Protein AF-A0A7C6E077-F1 (afdb_monomer)

Solvent-accessible surface area (backbone atoms only — not comparable to full-atom values): 15858 Å² total; per-residue (Å²): 141,80,86,82,79,81,81,76,82,78,60,80,71,68,82,71,66,84,74,78,76,67,86,46,69,73,40,71,45,80,35,53,60,48,100,89,41,74,46,48,29,41,56,22,38,59,42,54,89,63,88,62,85,65,63,32,41,34,11,36,22,75,33,75,45,80,62,23,37,33,99,79,37,39,30,30,34,38,18,29,11,34,21,43,36,41,96,89,47,78,48,78,51,61,58,72,74,44,78,42,78,32,80,89,52,62,61,60,57,33,50,42,50,50,54,53,53,62,77,46,74,84,61,58,46,26,44,32,38,34,73,38,57,55,66,61,50,56,73,72,45,54,50,88,54,52,68,59,50,29,66,74,30,63,29,45,39,36,22,44,19,69,88,48,62,48,95,68,54,59,70,61,73,66,61,46,67,43,27,30,41,24,36,47,74,73,89,56,84,66,58,44,28,44,32,28,73,30,57,88,35,55,41,31,36,35,37,44,42,71,81,68,57,70,69,59,51,34,54,50,52,18,25,44,50,72,71,58,35,46,63,81,28,41,54,41,45,47,52,51,8,49,61,60,10,54,82,50,72,70,51,46,53,49,51,42,51,46,34,35,74,76,67,71,41,60,58,40,71,79,72,57,62,62,48,71,75,62,38,88,82,68,130

Sequence (283 aa):
MKKSQSTSLVQLTELRQNKGSPILDEREIRLKISRNNDLKLGRVLNIGCEEASLKSIIAIDVSTVKIGISRLGEVHAVRGSTVLKEHRSVKISRTRPMIVLGEISDSQLSFELEEQLKNIKSARNSMILLDGDLNEMMSVSRPLGLTGFLNSTGSVLISVSKSFVNPFIRLPDEVDASPFIGEILNGRSPREYLVRLRPGSPLLKVEAYPEVELDELSSMLASLILIDGVEYGYPETLRIAHIYSKILQVEVLTLRCILQRKFGIEVLREIDNRKMLLGGFWS

Structure (mmCIF, N/CA/C/O backbone):
data_AF-A0A7C6E077-F1
#
_entry.id   AF-A0A7C6E077-F1
#
loop_
_atom_site.group_PDB
_atom_site.id
_atom_site.type_symbol
_atom_site.label_atom_id
_atom_site.label_alt_id
_atom_site.label_comp_id
_atom_site.label_asym_id
_atom_site.label_entity_id
_atom_site.label_seq_id
_atom_site.pdbx_PDB_ins_code
_atom_site.Cartn_x
_atom_site.Cartn_y
_atom_site.Cartn_z
_atom_site.occupancy
_atom_site.B_iso_or_equiv
_atom_site.auth_seq_id
_atom_site.auth_comp_id
_atom_site.auth_asym_id
_atom_site.auth_atom_id
_atom_site.pdbx_PDB_model_num
ATOM 1 N N . MET A 1 1 ? -17.625 -58.298 24.246 1.00 38.81 1 MET A N 1
ATOM 2 C CA . MET A 1 1 ? -17.671 -56.894 24.716 1.00 38.81 1 MET A CA 1
ATOM 3 C C . MET A 1 1 ? -16.858 -56.010 23.776 1.00 38.81 1 MET A C 1
ATOM 5 O O . MET A 1 1 ? -15.639 -56.026 23.844 1.00 38.81 1 MET A O 1
ATOM 9 N N . LYS A 1 2 ? -17.517 -55.268 22.880 1.00 30.80 2 LYS A N 1
ATOM 10 C CA . LYS A 1 2 ? -16.943 -54.128 22.144 1.00 30.80 2 LYS A CA 1
ATOM 11 C C . LYS A 1 2 ? -18.023 -53.046 22.130 1.00 30.80 2 LYS A C 1
ATOM 13 O O . LYS A 1 2 ? -19.077 -53.253 21.541 1.00 30.80 2 LYS A O 1
ATOM 18 N N . LYS A 1 3 ? -17.808 -51.954 22.870 1.00 34.09 3 LYS A N 1
ATOM 19 C CA . LYS A 1 3 ? -18.709 -50.795 22.879 1.00 34.09 3 LYS A CA 1
ATOM 20 C C . LYS A 1 3 ? -18.488 -50.017 21.582 1.00 34.09 3 LYS A C 1
ATOM 22 O O . LYS A 1 3 ? -17.403 -49.498 21.354 1.00 34.09 3 LYS A O 1
ATOM 27 N N . SER A 1 4 ? -19.521 -49.976 20.749 1.00 31.31 4 SER A N 1
ATOM 28 C CA . SER A 1 4 ? -19.647 -49.072 19.607 1.00 31.31 4 SER A CA 1
ATOM 29 C C . SER A 1 4 ? -19.718 -47.632 20.126 1.00 31.31 4 SER A C 1
ATOM 31 O O . SER A 1 4 ? -20.722 -47.251 20.726 1.00 31.31 4 SER A O 1
ATOM 33 N N . GLN A 1 5 ? -18.658 -46.842 19.936 1.00 37.09 5 GLN A N 1
ATOM 34 C CA . GLN A 1 5 ? -18.724 -45.391 20.106 1.00 37.09 5 GLN A CA 1
ATOM 35 C C . GLN A 1 5 ? -19.350 -44.792 18.846 1.00 37.09 5 GLN A C 1
ATOM 37 O O . GLN A 1 5 ? -18.746 -44.779 17.779 1.00 37.09 5 GLN A O 1
ATOM 42 N N . SER A 1 6 ? -20.590 -44.332 18.988 1.00 32.94 6 SER A N 1
ATOM 43 C CA . SER A 1 6 ? -21.277 -43.491 18.012 1.00 32.94 6 SER A CA 1
ATOM 44 C C . SER A 1 6 ? -20.567 -42.135 17.962 1.00 32.94 6 SER A C 1
ATOM 46 O O . SER A 1 6 ? -20.728 -41.315 18.865 1.00 32.94 6 SER A O 1
ATOM 48 N N . THR A 1 7 ? -19.773 -41.898 16.922 1.00 36.88 7 THR A N 1
ATOM 49 C CA . THR A 1 7 ? -19.279 -40.570 16.551 1.00 36.88 7 THR A CA 1
ATOM 50 C C . THR A 1 7 ? -20.432 -39.766 15.955 1.00 36.88 7 THR A C 1
ATOM 52 O O . THR A 1 7 ? -20.683 -39.802 14.753 1.00 36.88 7 THR A O 1
ATOM 55 N N . SER A 1 8 ? -21.167 -39.045 16.803 1.00 37.06 8 SER A N 1
ATOM 56 C CA . SER A 1 8 ? -22.114 -38.035 16.336 1.00 37.06 8 SER A CA 1
ATOM 57 C C . SER A 1 8 ? -21.329 -36.879 15.715 1.00 37.06 8 SER A C 1
ATOM 59 O O . SER A 1 8 ? -20.571 -36.193 16.403 1.00 37.06 8 SER A O 1
ATOM 61 N N . LEU A 1 9 ? -21.492 -36.685 14.408 1.00 34.53 9 LEU A N 1
ATOM 62 C CA . LEU A 1 9 ? -21.014 -35.504 13.698 1.00 34.53 9 LEU A CA 1
ATOM 63 C C . LEU A 1 9 ? -21.756 -34.279 14.248 1.00 34.53 9 LEU A C 1
ATOM 65 O O . LEU A 1 9 ? -22.948 -34.114 13.998 1.00 34.53 9 LEU A O 1
ATOM 69 N N . VAL A 1 10 ? -21.050 -33.444 15.010 1.00 39.50 10 VAL A N 1
ATOM 70 C CA . VAL A 1 10 ? -21.547 -32.133 15.445 1.00 39.50 10 VAL A CA 1
ATOM 71 C C . VAL A 1 10 ? -21.697 -31.262 14.199 1.00 39.50 10 VAL A C 1
ATOM 73 O O . VAL A 1 10 ? -20.747 -31.105 13.427 1.00 39.50 10 VAL A O 1
ATOM 76 N N . GLN A 1 11 ? -22.895 -30.728 13.963 1.00 36.78 11 GLN A N 1
ATOM 77 C CA . GLN A 1 11 ? -23.130 -29.833 12.835 1.00 36.78 11 GLN A CA 1
ATOM 78 C C . GLN A 1 11 ? -22.365 -28.516 13.047 1.00 36.78 11 GLN A C 1
ATOM 80 O O . GLN A 1 11 ? -22.436 -27.903 14.108 1.00 36.78 11 GLN A O 1
ATOM 85 N N . LEU A 1 12 ? -21.667 -28.042 12.006 1.00 39.94 12 LEU A N 1
ATOM 86 C CA . LEU A 1 12 ? -20.899 -26.779 11.981 1.00 39.94 12 LEU A CA 1
ATOM 87 C C . LEU A 1 12 ? -21.708 -25.533 12.399 1.00 39.94 12 LEU A C 1
ATOM 89 O O . LEU A 1 12 ? -21.132 -24.497 12.728 1.00 39.94 12 LEU A O 1
ATOM 93 N N . THR A 1 13 ? -23.035 -25.624 12.386 1.00 41.00 13 THR A N 1
ATOM 94 C CA . THR A 1 13 ? -23.968 -24.588 12.833 1.00 41.00 13 THR A CA 1
ATOM 95 C C . THR A 1 13 ? -24.011 -24.421 14.354 1.00 41.00 13 THR A C 1
ATOM 97 O O . THR A 1 13 ? -24.249 -23.308 14.816 1.00 41.00 13 THR A O 1
ATOM 100 N N . GLU A 1 14 ? -23.714 -25.461 15.139 1.00 35.47 14 GLU A N 1
ATOM 101 C CA . GLU A 1 14 ? -23.740 -25.404 16.612 1.00 35.47 14 GLU A CA 1
ATOM 102 C C . GLU A 1 14 ? -22.501 -24.711 17.210 1.00 35.47 14 GLU A C 1
ATOM 104 O O . GLU A 1 14 ? -22.579 -24.145 18.295 1.00 35.47 14 GLU A O 1
ATOM 109 N N . LEU A 1 15 ? -21.382 -24.639 16.477 1.00 39.41 15 LEU A N 1
ATOM 110 C CA . LEU A 1 15 ? -20.180 -23.885 16.884 1.00 39.41 15 LEU A CA 1
ATOM 111 C C . LEU A 1 15 ? -20.321 -22.360 16.725 1.00 39.41 15 LEU A C 1
ATOM 113 O O . LEU A 1 15 ? -19.444 -21.616 17.158 1.00 39.41 15 LEU A O 1
ATOM 117 N N . ARG A 1 16 ? -21.393 -21.883 16.079 1.00 37.09 16 ARG A N 1
ATOM 118 C CA . ARG A 1 16 ? -21.607 -20.456 15.780 1.00 37.09 16 ARG A CA 1
ATOM 119 C C . ARG A 1 16 ? -22.526 -19.732 16.759 1.00 37.09 16 ARG A C 1
ATOM 121 O O . ARG A 1 16 ? -22.704 -18.526 16.607 1.00 37.09 16 ARG A O 1
ATOM 128 N N . GLN A 1 17 ? -23.113 -20.417 17.739 1.00 37.44 17 GLN A N 1
ATOM 129 C CA . GLN A 1 17 ? -24.014 -19.764 18.686 1.00 37.44 17 GLN A CA 1
ATOM 130 C C . GLN A 1 17 ? -23.320 -19.432 20.011 1.00 37.44 17 GLN A C 1
ATOM 132 O O . GLN A 1 17 ? -22.848 -20.305 20.731 1.00 37.44 17 GLN A O 1
ATOM 137 N N . ASN A 1 18 ? -23.342 -18.136 20.327 1.00 38.75 18 ASN A N 1
ATOM 138 C CA . ASN A 1 18 ? -23.127 -17.535 21.642 1.00 38.75 18 ASN A CA 1
ATOM 139 C C . ASN A 1 18 ? -21.728 -17.646 22.261 1.00 38.75 18 ASN A C 1
ATOM 141 O O . ASN A 1 18 ? -21.523 -18.275 23.297 1.00 38.75 18 ASN A O 1
ATOM 145 N N . LYS A 1 19 ? -20.812 -16.824 21.750 1.00 38.94 19 LYS A N 1
ATOM 146 C CA . LYS A 1 19 ? -20.000 -15.984 22.636 1.00 38.94 19 LYS A CA 1
ATOM 147 C C . LYS A 1 19 ? -20.158 -14.548 22.160 1.00 38.94 19 LYS A C 1
ATOM 149 O O . LYS A 1 19 ? -19.843 -14.258 21.011 1.00 38.94 19 LYS A O 1
ATOM 154 N N . GLY A 1 20 ? -20.702 -13.676 23.009 1.00 39.72 20 GLY A N 1
ATOM 155 C CA . GLY A 1 20 ? -20.591 -12.239 22.772 1.00 39.72 20 GLY A CA 1
ATOM 156 C C . GLY A 1 20 ? -19.122 -11.905 22.522 1.00 39.72 20 GLY A C 1
ATOM 157 O O . GLY A 1 20 ? -18.248 -12.498 23.161 1.00 39.72 20 GLY A O 1
ATOM 158 N N . SER A 1 21 ? -18.850 -11.036 21.552 1.00 45.19 21 SER A N 1
ATOM 159 C CA . SER A 1 21 ? -17.492 -10.580 21.261 1.00 45.19 21 SER A CA 1
ATOM 160 C C . SER A 1 21 ? -16.860 -10.065 22.561 1.00 45.19 21 SER A C 1
ATOM 162 O O . SER A 1 21 ? -17.457 -9.198 23.208 1.00 45.19 21 SER A O 1
ATOM 164 N N . PRO A 1 22 ? -15.718 -10.622 23.002 1.00 53.56 22 PRO A N 1
ATOM 165 C CA . PRO A 1 22 ? -15.068 -10.164 24.220 1.00 53.56 22 PRO A CA 1
ATOM 166 C C . PRO A 1 22 ? -14.693 -8.692 24.048 1.00 53.56 22 PRO A C 1
ATOM 168 O O . PRO A 1 22 ? -14.098 -8.303 23.045 1.00 53.56 22 PRO A O 1
ATOM 171 N N . ILE A 1 23 ? -15.078 -7.860 25.013 1.00 55.84 23 ILE A N 1
ATOM 172 C CA . ILE A 1 23 ? -14.702 -6.445 25.038 1.00 55.84 23 ILE A CA 1
ATOM 173 C C . ILE A 1 23 ? -13.209 -6.395 25.386 1.00 55.84 23 ILE A C 1
ATOM 175 O O . ILE A 1 23 ? -12.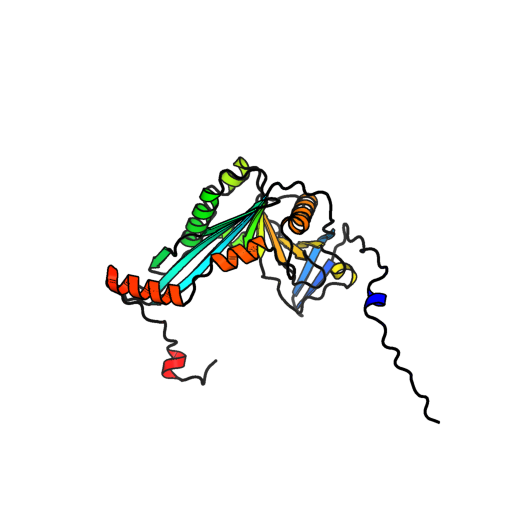816 -6.767 26.494 1.00 55.84 23 ILE A O 1
ATOM 179 N N . LEU A 1 24 ? -12.381 -6.019 24.408 1.00 59.81 24 LEU A N 1
ATOM 180 C CA . LEU A 1 24 ? -10.921 -5.955 24.540 1.00 59.81 24 LEU A CA 1
ATOM 181 C C . LEU A 1 24 ? -10.420 -4.612 25.087 1.00 59.81 24 LEU A C 1
ATOM 183 O O . LEU A 1 24 ? -9.215 -4.488 25.304 1.00 59.81 24 LEU A O 1
ATOM 187 N N . ASP A 1 25 ? -11.321 -3.651 25.311 1.00 60.34 25 ASP A N 1
ATOM 188 C CA . ASP A 1 25 ? -10.976 -2.263 25.611 1.00 60.34 25 ASP A CA 1
ATOM 189 C C . ASP A 1 25 ? -9.940 -2.156 26.739 1.00 60.34 25 ASP A C 1
ATOM 191 O O . ASP A 1 25 ? -10.119 -2.670 27.845 1.00 60.34 25 ASP A O 1
ATOM 195 N N . GLU A 1 26 ? -8.835 -1.481 26.412 1.00 63.34 26 GLU A N 1
ATOM 196 C CA . GLU A 1 26 ? -7.778 -1.059 27.341 1.00 63.34 26 GLU A CA 1
ATOM 197 C C . GLU A 1 26 ? -6.910 -2.168 27.951 1.00 63.34 26 GLU A C 1
ATOM 199 O O . GLU A 1 26 ? -6.351 -2.012 29.037 1.00 63.34 26 GLU A O 1
ATOM 204 N N . ARG A 1 27 ? -6.717 -3.282 27.235 1.00 68.56 27 ARG A N 1
ATOM 205 C CA . ARG A 1 27 ? -5.808 -4.358 27.670 1.00 68.56 27 ARG A CA 1
ATOM 206 C C . ARG A 1 27 ? -4.452 -4.328 26.972 1.00 68.56 27 ARG A C 1
ATOM 208 O O . ARG A 1 27 ? -4.400 -4.328 25.748 1.00 68.56 27 ARG A O 1
ATOM 215 N N . GLU A 1 28 ? -3.376 -4.462 27.750 1.00 73.31 28 GLU A N 1
ATOM 216 C CA . GLU A 1 28 ? -2.050 -4.803 27.219 1.00 73.31 28 GLU A CA 1
ATOM 217 C C . GLU A 1 28 ? -1.984 -6.276 26.802 1.00 73.31 28 GLU A C 1
ATOM 219 O O . GLU A 1 28 ? -2.342 -7.178 27.567 1.00 73.31 28 GLU A O 1
ATOM 224 N N . ILE A 1 29 ? -1.465 -6.541 25.601 1.00 75.56 29 ILE A N 1
ATOM 225 C CA . ILE A 1 29 ? -1.349 -7.898 25.055 1.00 75.56 29 ILE A CA 1
ATOM 226 C C . ILE A 1 29 ? 0.091 -8.154 24.621 1.00 75.56 29 ILE A C 1
ATOM 228 O O . ILE A 1 29 ? 0.663 -7.427 23.812 1.00 75.56 29 ILE A O 1
ATOM 232 N N . ARG A 1 30 ? 0.693 -9.233 25.133 1.00 71.19 30 ARG A N 1
ATOM 233 C CA . ARG A 1 30 ? 1.995 -9.714 24.652 1.00 71.19 30 ARG A CA 1
ATOM 234 C C . ARG A 1 30 ? 1.797 -10.766 23.575 1.00 71.19 30 ARG A C 1
ATOM 236 O O . ARG A 1 30 ? 1.207 -11.813 23.834 1.00 71.19 30 ARG A O 1
ATOM 243 N N . LEU A 1 31 ? 2.343 -10.511 22.394 1.00 71.44 31 LEU A N 1
ATOM 244 C CA . LEU A 1 31 ? 2.320 -11.432 21.268 1.00 71.44 31 LEU A CA 1
ATOM 245 C C . LEU A 1 31 ? 3.697 -12.045 21.062 1.00 71.44 31 LEU A C 1
ATOM 247 O O . LEU A 1 31 ? 4.684 -11.340 20.861 1.00 71.44 31 LEU A O 1
ATOM 251 N N . LYS A 1 32 ? 3.758 -13.376 21.059 1.00 65.44 32 LYS A N 1
ATOM 252 C CA . LYS A 1 32 ? 4.971 -14.098 20.674 1.00 65.44 32 LYS A CA 1
ATOM 253 C C . LYS A 1 32 ? 5.019 -14.209 19.155 1.00 65.44 32 LYS A C 1
ATOM 255 O O . LYS A 1 32 ? 4.219 -14.935 18.568 1.00 65.44 32 LYS A O 1
ATOM 260 N N . ILE A 1 33 ? 5.953 -13.497 18.527 1.00 63.97 33 ILE A N 1
ATOM 261 C CA . ILE A 1 33 ? 6.165 -13.544 17.071 1.00 63.97 33 ILE A CA 1
ATOM 262 C C . ILE A 1 33 ? 7.170 -14.642 16.715 1.00 63.97 33 ILE A C 1
ATOM 264 O O . ILE A 1 33 ? 7.013 -15.344 15.718 1.00 63.97 33 ILE A O 1
ATOM 268 N N . SER A 1 34 ? 8.215 -14.809 17.526 1.00 59.19 34 SER A N 1
ATOM 269 C CA . SER A 1 34 ? 9.224 -15.859 17.353 1.00 59.19 34 SER A CA 1
ATOM 270 C C . SER A 1 34 ? 9.843 -16.244 18.697 1.00 59.19 34 SER A C 1
ATOM 272 O O . SER A 1 34 ? 9.574 -15.602 19.707 1.00 59.19 34 SER A O 1
ATOM 274 N N . ARG A 1 35 ? 10.722 -17.259 18.721 1.00 53.06 35 ARG A N 1
ATOM 275 C CA . ARG A 1 35 ? 11.448 -17.662 19.945 1.00 53.06 35 ARG A CA 1
ATOM 276 C C . ARG A 1 35 ? 12.213 -16.512 20.614 1.00 53.06 35 ARG A C 1
ATOM 278 O O . ARG A 1 35 ? 12.387 -16.558 21.825 1.00 53.06 35 ARG A O 1
ATOM 285 N N . ASN A 1 36 ? 12.635 -15.512 19.837 1.00 52.00 36 ASN A N 1
ATOM 286 C CA . ASN A 1 36 ? 13.473 -14.405 20.300 1.00 52.00 36 ASN A CA 1
ATOM 287 C C . ASN A 1 36 ? 12.789 -13.034 20.168 1.00 52.00 36 ASN A C 1
ATOM 289 O O . ASN A 1 36 ? 13.450 -12.025 20.393 1.00 52.00 36 ASN A O 1
ATOM 293 N N . ASN A 1 37 ? 11.516 -12.973 19.754 1.00 62.59 37 ASN A N 1
ATOM 294 C CA . ASN A 1 37 ? 10.854 -11.697 19.486 1.00 62.59 37 ASN A CA 1
ATOM 295 C C . ASN A 1 37 ? 9.422 -11.693 20.027 1.00 62.59 37 ASN A C 1
ATOM 297 O O . ASN A 1 37 ? 8.551 -12.400 19.505 1.00 62.59 37 ASN A O 1
ATOM 301 N N . ASP A 1 38 ? 9.213 -10.863 21.045 1.00 69.19 38 ASP A N 1
ATOM 302 C CA . ASP A 1 38 ? 7.922 -10.603 21.668 1.00 69.19 38 ASP A CA 1
ATOM 303 C C . ASP A 1 38 ? 7.493 -9.176 21.311 1.00 69.19 38 ASP A C 1
ATOM 305 O O . ASP A 1 38 ? 8.236 -8.219 21.531 1.00 69.19 38 ASP A O 1
ATOM 309 N N . LEU A 1 39 ? 6.286 -9.027 20.774 1.00 76.50 39 LEU A N 1
ATOM 310 C CA . LEU A 1 39 ? 5.658 -7.735 20.525 1.00 76.50 39 LEU A CA 1
ATOM 311 C C . LEU A 1 39 ? 4.759 -7.392 21.708 1.00 76.50 39 LEU A C 1
ATOM 313 O O . LEU A 1 39 ? 3.968 -8.225 22.156 1.00 76.50 39 LEU A O 1
ATOM 317 N N . LYS A 1 40 ? 4.861 -6.164 22.211 1.00 81.00 40 LYS A N 1
ATOM 318 C CA . LYS A 1 40 ? 3.951 -5.653 23.235 1.00 81.00 40 LYS A CA 1
ATOM 319 C C . LYS A 1 40 ? 2.960 -4.708 22.583 1.00 81.00 40 LYS A C 1
ATOM 321 O O . LYS A 1 40 ? 3.363 -3.702 22.001 1.00 81.00 40 LYS A O 1
ATOM 326 N N . LEU A 1 41 ? 1.688 -5.054 22.697 1.00 83.62 41 LEU A N 1
ATOM 327 C CA . LEU A 1 41 ? 0.596 -4.154 22.391 1.00 83.62 41 LEU A CA 1
ATOM 328 C C . LEU A 1 41 ? 0.218 -3.398 23.661 1.00 83.62 41 LEU A C 1
ATOM 330 O O . LEU A 1 41 ? 0.072 -4.020 24.716 1.00 83.62 41 LEU A O 1
ATOM 334 N N . GLY A 1 42 ? 0.106 -2.079 23.537 1.00 83.19 42 GLY A N 1
ATOM 335 C CA . GLY A 1 42 ? -0.388 -1.189 24.578 1.00 83.19 42 GLY A CA 1
ATOM 336 C C . GLY A 1 42 ? -1.902 -1.281 24.657 1.00 83.19 42 GLY A C 1
ATOM 337 O O . GLY A 1 42 ? -2.446 -2.334 24.964 1.00 83.19 42 GLY A O 1
ATOM 338 N N . ARG A 1 43 ? -2.597 -0.189 24.339 1.00 84.75 43 ARG A N 1
ATOM 339 C CA . ARG A 1 43 ? -4.061 -0.178 24.288 1.00 84.75 43 ARG A CA 1
ATOM 340 C C . ARG A 1 43 ? -4.554 -0.971 23.071 1.00 84.75 43 ARG A C 1
ATOM 342 O O . ARG A 1 43 ? -4.109 -0.728 21.948 1.00 84.75 43 ARG A O 1
ATOM 349 N N . VAL A 1 44 ? -5.466 -1.914 23.308 1.00 86.81 44 VAL A N 1
ATOM 350 C CA . VAL A 1 44 ? -6.163 -2.693 22.274 1.00 86.81 44 VAL A CA 1
ATOM 351 C C . VAL A 1 44 ? -7.645 -2.341 22.307 1.00 86.81 44 VAL A C 1
ATOM 353 O O . VAL A 1 44 ? -8.238 -2.285 23.381 1.00 86.81 44 VAL A O 1
ATOM 356 N N . LEU A 1 45 ? -8.222 -2.090 21.134 1.00 88.44 45 LEU A N 1
ATOM 357 C CA . LEU A 1 45 ? -9.636 -1.782 20.940 1.00 88.44 45 LEU A CA 1
ATOM 358 C C . LEU A 1 45 ? -10.248 -2.759 19.941 1.00 88.44 45 LEU A C 1
ATOM 360 O O . LEU A 1 45 ? -9.611 -3.153 18.958 1.00 88.44 45 LEU A O 1
ATOM 364 N N . ASN A 1 46 ? -11.512 -3.105 20.160 1.00 88.50 46 ASN A N 1
ATOM 365 C CA . ASN A 1 46 ? -12.304 -3.737 19.115 1.00 88.50 46 ASN A CA 1
ATOM 366 C C . ASN A 1 46 ? -12.657 -2.703 18.043 1.00 88.50 46 ASN A C 1
ATOM 368 O O . ASN A 1 46 ? -13.031 -1.573 18.353 1.00 88.50 46 ASN A O 1
ATOM 372 N N . ILE A 1 47 ? -12.597 -3.110 16.777 1.00 86.50 47 ILE A N 1
ATOM 373 C CA . ILE A 1 47 ? -13.111 -2.286 15.684 1.00 86.50 47 ILE A CA 1
ATOM 374 C C . ILE A 1 47 ? -14.614 -2.565 15.601 1.00 86.50 47 ILE A C 1
ATOM 376 O O . ILE A 1 47 ? -15.047 -3.589 15.064 1.00 86.50 47 ILE A O 1
ATOM 380 N N . GLY A 1 48 ? -15.399 -1.684 16.223 1.00 75.31 48 GLY A N 1
ATOM 381 C CA . GLY A 1 48 ? -16.859 -1.747 16.213 1.00 75.31 48 GLY A CA 1
ATOM 382 C C . GLY A 1 48 ? -17.446 -1.518 14.818 1.00 75.31 48 GLY A C 1
ATOM 383 O O . GLY A 1 48 ? -16.764 -1.075 13.903 1.00 75.31 48 GLY A O 1
ATOM 384 N N . CYS A 1 49 ? -18.730 -1.819 14.639 1.00 60.97 49 CYS A N 1
ATOM 385 C CA . CYS A 1 49 ? -19.491 -1.408 13.456 1.00 60.97 49 CYS A CA 1
ATOM 386 C C . CYS A 1 49 ? -20.422 -0.258 13.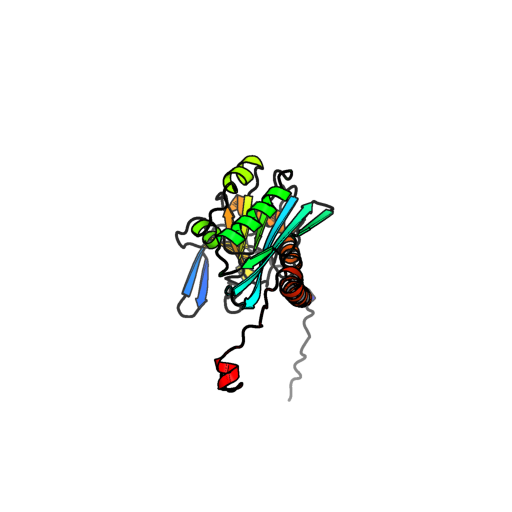858 1.00 60.97 49 CYS A C 1
ATOM 388 O O . CYS A 1 49 ? -21.610 -0.480 14.079 1.00 60.97 49 CYS A O 1
ATOM 390 N N . GLU A 1 50 ? -19.872 0.945 14.010 1.00 61.72 50 GLU A N 1
ATOM 391 C CA . GLU A 1 50 ? -20.663 2.171 14.184 1.00 61.72 50 GLU A CA 1
ATOM 392 C C . GLU A 1 50 ? -20.914 2.860 12.834 1.00 61.72 50 GLU A C 1
ATOM 394 O O . GLU A 1 50 ? -20.317 2.493 11.820 1.00 61.72 50 GLU A O 1
ATOM 399 N N . GLU A 1 51 ? -21.838 3.825 12.796 1.00 59.94 51 GLU A N 1
ATOM 400 C CA . GLU A 1 51 ? -22.231 4.513 11.562 1.00 59.94 51 GLU A CA 1
ATOM 401 C C . GLU A 1 51 ? -21.031 5.143 10.840 1.00 59.94 51 GLU A C 1
ATOM 403 O O . GLU A 1 51 ? -20.215 5.857 11.423 1.00 59.94 51 GLU A O 1
ATOM 408 N N . ALA A 1 52 ? -20.934 4.883 9.534 1.00 61.72 52 ALA A N 1
ATOM 409 C CA . ALA A 1 52 ? -19.816 5.341 8.727 1.00 61.72 52 ALA A CA 1
ATOM 410 C C . ALA A 1 52 ? -19.874 6.864 8.506 1.00 61.72 52 ALA A C 1
ATOM 412 O O . ALA A 1 52 ? -20.778 7.373 7.842 1.00 61.72 52 ALA A O 1
ATOM 413 N N . SER A 1 53 ? -18.874 7.590 9.011 1.00 68.12 53 SER A N 1
ATOM 414 C CA . SER A 1 53 ? -18.740 9.048 8.842 1.00 68.12 53 SER A CA 1
ATOM 415 C C . SER A 1 53 ? -17.997 9.449 7.555 1.00 68.12 53 SER A C 1
ATOM 417 O O . SER A 1 53 ? -18.013 10.614 7.142 1.00 68.12 53 SER A O 1
ATOM 419 N N . LEU A 1 54 ? -17.346 8.485 6.894 1.00 73.06 54 LEU A N 1
ATOM 420 C CA . LEU A 1 54 ? -16.525 8.710 5.705 1.00 73.06 54 LEU A CA 1
ATOM 421 C C . LEU A 1 54 ? -17.359 8.825 4.427 1.00 73.06 54 LEU A C 1
ATOM 423 O O . LEU A 1 54 ? -18.233 8.007 4.142 1.00 73.06 54 LEU A O 1
ATOM 427 N N . LYS A 1 55 ? -17.024 9.821 3.599 1.00 76.00 55 LYS A N 1
ATOM 428 C CA . LYS A 1 55 ? -17.681 10.036 2.299 1.00 76.00 55 LYS A CA 1
ATOM 429 C C . LYS A 1 55 ? -17.110 9.158 1.191 1.00 76.00 55 LYS A C 1
ATOM 431 O O . LYS A 1 55 ? -17.857 8.714 0.320 1.00 76.00 55 LYS A O 1
ATOM 436 N N . SER A 1 56 ? -15.796 8.942 1.203 1.00 88.19 56 SER A N 1
ATOM 437 C CA . SER A 1 56 ? -15.100 8.168 0.178 1.00 88.19 56 SER A CA 1
ATOM 438 C C . SER A 1 56 ? -13.798 7.558 0.696 1.00 88.19 56 SER A C 1
ATOM 440 O O . SER A 1 56 ? -13.223 8.030 1.682 1.00 88.19 56 SER A O 1
ATOM 442 N N . ILE A 1 57 ? -13.353 6.504 0.016 1.00 92.12 57 ILE A N 1
ATOM 443 C CA . ILE A 1 57 ? -12.091 5.805 0.258 1.00 92.12 57 ILE A CA 1
ATOM 444 C C . ILE A 1 57 ? -11.254 5.902 -1.008 1.00 92.12 57 ILE A C 1
ATOM 446 O O . ILE A 1 57 ? -11.748 5.653 -2.107 1.00 92.12 57 ILE A O 1
ATOM 450 N N . ILE A 1 58 ? -9.989 6.268 -0.859 1.00 93.25 58 ILE A N 1
ATOM 451 C CA . ILE A 1 58 ? -9.058 6.435 -1.967 1.00 93.25 58 ILE A CA 1
ATOM 452 C C . ILE A 1 58 ? -7.868 5.530 -1.723 1.00 93.25 58 ILE A C 1
ATOM 454 O O . ILE A 1 58 ? -7.079 5.809 -0.839 1.00 93.25 58 ILE A O 1
ATOM 458 N N . ALA A 1 59 ? -7.700 4.477 -2.506 1.00 94.31 59 ALA A N 1
ATOM 459 C CA . ALA A 1 59 ? -6.521 3.628 -2.432 1.00 94.31 59 ALA A CA 1
ATOM 460 C C . ALA A 1 59 ? -5.502 4.003 -3.502 1.00 94.31 59 ALA A C 1
ATOM 462 O O . ALA A 1 59 ? -5.868 4.195 -4.663 1.00 94.31 59 ALA A O 1
ATOM 463 N N . ILE A 1 60 ? -4.230 4.064 -3.119 1.00 92.06 60 ILE A N 1
ATOM 464 C CA . ILE A 1 60 ? -3.112 4.341 -4.017 1.00 92.06 60 ILE A CA 1
ATOM 465 C C . ILE A 1 60 ? -2.095 3.209 -3.907 1.00 92.06 60 ILE A C 1
ATOM 467 O O . ILE A 1 60 ? -1.748 2.781 -2.807 1.00 92.06 60 ILE A O 1
ATOM 471 N N . ASP A 1 61 ? -1.611 2.746 -5.056 1.00 91.56 61 ASP A N 1
ATOM 472 C CA . ASP A 1 61 ? -0.485 1.820 -5.139 1.00 91.56 61 ASP A CA 1
ATOM 473 C C . ASP A 1 61 ? 0.480 2.242 -6.248 1.00 91.56 61 ASP A C 1
ATOM 475 O O . ASP A 1 61 ? 0.056 2.708 -7.312 1.00 91.56 61 ASP A O 1
ATOM 479 N N . VAL A 1 62 ? 1.775 2.047 -6.009 1.00 89.81 62 VAL A N 1
ATOM 480 C CA . VAL A 1 62 ? 2.839 2.286 -6.985 1.00 89.81 62 VAL A CA 1
ATOM 481 C C . VAL A 1 62 ? 3.678 1.025 -7.097 1.00 89.81 62 VAL A C 1
ATOM 483 O O . VAL A 1 62 ? 4.276 0.564 -6.131 1.00 89.81 62 VAL A O 1
ATOM 486 N N . SER A 1 63 ? 3.740 0.473 -8.303 1.00 90.06 63 SER A N 1
ATOM 487 C CA . SER A 1 63 ? 4.482 -0.747 -8.598 1.00 90.06 63 SER A CA 1
ATOM 488 C C . SER A 1 63 ? 5.661 -0.466 -9.515 1.00 90.06 63 SER A C 1
ATOM 490 O O . SER A 1 63 ? 5.593 0.366 -10.425 1.00 90.06 63 SER A O 1
ATOM 492 N N . THR A 1 64 ? 6.730 -1.231 -9.315 1.00 91.06 64 THR A N 1
ATOM 493 C CA . THR A 1 64 ? 7.932 -1.194 -10.146 1.00 91.06 64 THR A CA 1
ATOM 494 C C . THR A 1 64 ? 8.249 -2.570 -10.709 1.00 91.06 64 THR A C 1
ATOM 496 O O . THR A 1 64 ? 7.941 -3.606 -10.116 1.00 91.06 64 THR A O 1
ATOM 499 N N . VAL A 1 65 ? 8.855 -2.600 -11.895 1.00 92.31 65 VAL A N 1
ATOM 500 C CA . VAL A 1 65 ? 9.382 -3.830 -12.486 1.00 92.31 65 VAL A CA 1
ATOM 501 C C . VAL A 1 65 ? 10.696 -3.553 -13.200 1.00 92.31 65 VAL A C 1
ATOM 503 O O . VAL A 1 65 ? 10.788 -2.642 -14.025 1.00 92.31 65 VAL A O 1
ATOM 506 N N . LYS A 1 66 ? 11.703 -4.391 -12.946 1.00 92.50 66 LYS A N 1
ATOM 507 C CA . LYS A 1 66 ? 12.934 -4.399 -13.737 1.00 92.50 66 LYS A CA 1
ATOM 508 C C . LYS A 1 66 ? 12.635 -4.981 -15.117 1.00 92.50 66 LYS A C 1
ATOM 510 O O . LYS A 1 66 ? 12.343 -6.168 -15.268 1.00 92.50 66 LYS A O 1
ATOM 515 N N . ILE A 1 67 ? 12.700 -4.135 -16.141 1.00 93.19 67 ILE A N 1
ATOM 516 C CA . ILE A 1 67 ? 12.548 -4.520 -17.547 1.00 93.19 67 ILE A CA 1
ATOM 517 C C . ILE A 1 67 ? 13.787 -5.285 -18.007 1.00 93.19 67 ILE A C 1
ATOM 519 O O . ILE A 1 67 ? 13.662 -6.211 -18.805 1.00 93.19 67 ILE A O 1
ATOM 523 N N . GLY A 1 68 ? 14.978 -4.932 -17.529 1.00 91.88 68 GLY A N 1
ATOM 524 C CA . GLY A 1 68 ? 16.222 -5.608 -17.884 1.00 91.88 68 GLY A CA 1
ATOM 525 C C . GLY A 1 68 ? 17.438 -4.714 -17.700 1.00 91.88 68 GLY A C 1
ATOM 526 O O . GLY A 1 68 ? 17.412 -3.784 -16.899 1.00 91.88 68 GLY A O 1
ATOM 527 N N . ILE A 1 69 ? 18.498 -5.002 -18.448 1.00 92.19 69 ILE A N 1
ATOM 528 C CA . ILE A 1 69 ? 19.748 -4.240 -18.441 1.00 92.19 69 ILE A CA 1
ATOM 529 C C . ILE A 1 69 ? 20.051 -3.794 -19.869 1.00 92.19 69 ILE A C 1
ATOM 531 O O . ILE A 1 69 ? 19.885 -4.557 -20.821 1.00 92.19 69 ILE A O 1
ATOM 535 N N . SER A 1 70 ? 20.488 -2.550 -20.014 1.00 92.25 70 SER A N 1
ATOM 536 C CA . SER A 1 70 ? 20.967 -1.974 -21.267 1.00 92.25 70 SER A CA 1
ATOM 537 C C . SER A 1 70 ? 22.406 -1.486 -21.110 1.00 92.25 70 SER A C 1
ATOM 539 O O . SER A 1 70 ? 22.946 -1.434 -20.005 1.00 92.25 70 SER A O 1
ATOM 541 N N . ARG A 1 71 ? 23.011 -1.020 -22.207 1.00 90.00 71 ARG A N 1
ATOM 542 C CA . ARG A 1 71 ? 24.300 -0.302 -22.168 1.00 90.00 71 ARG A CA 1
ATOM 543 C C . ARG A 1 71 ? 24.294 0.964 -21.296 1.00 90.00 71 ARG A C 1
ATOM 545 O O . ARG A 1 71 ? 25.359 1.483 -20.994 1.00 90.00 71 ARG A O 1
ATOM 552 N N . LEU A 1 72 ? 23.113 1.476 -20.938 1.00 87.75 72 LEU A N 1
ATOM 553 C CA . LEU A 1 72 ? 22.933 2.656 -20.087 1.00 87.75 72 LEU A CA 1
ATOM 554 C C . LEU A 1 72 ? 22.714 2.294 -18.607 1.00 87.75 72 LEU A C 1
ATOM 556 O O . LEU A 1 72 ? 22.512 3.187 -17.794 1.00 87.75 72 LEU A O 1
ATOM 560 N N . GLY A 1 73 ? 22.736 1.003 -18.261 1.00 89.44 73 GLY A N 1
ATOM 561 C CA . GLY A 1 73 ? 22.439 0.499 -16.922 1.00 89.44 73 GLY A CA 1
ATOM 562 C C . GLY A 1 73 ? 21.102 -0.233 -16.851 1.00 89.44 73 GLY A C 1
ATOM 563 O O . GLY A 1 73 ? 20.555 -0.679 -17.870 1.00 89.44 73 GLY A O 1
ATOM 564 N N . GLU A 1 74 ? 20.594 -0.389 -15.630 1.00 92.19 74 GLU A N 1
ATOM 565 C CA . GLU A 1 74 ? 19.302 -1.026 -15.394 1.00 92.19 74 GLU A CA 1
ATOM 566 C C . GLU A 1 74 ? 18.169 -0.248 -16.061 1.00 92.19 74 GLU A C 1
ATOM 568 O O . GLU A 1 74 ? 18.215 0.971 -16.214 1.00 92.19 74 GLU A O 1
ATOM 573 N N . VAL A 1 75 ? 17.146 -0.973 -16.490 1.00 93.44 75 VAL A N 1
ATOM 574 C CA . VAL A 1 75 ? 15.947 -0.388 -17.071 1.00 93.44 75 VAL A CA 1
ATOM 575 C C . VAL A 1 75 ? 14.767 -0.883 -16.270 1.00 93.44 75 VAL A C 1
ATOM 577 O O . VAL A 1 75 ? 14.517 -2.088 -16.201 1.00 93.44 75 VAL A O 1
ATOM 580 N N . HIS A 1 76 ? 14.019 0.052 -15.711 1.00 93.19 76 HIS A N 1
ATOM 581 C CA . HIS A 1 76 ? 12.840 -0.212 -14.906 1.00 93.19 76 HIS A CA 1
ATOM 582 C C . HIS A 1 76 ? 11.613 0.449 -15.515 1.00 93.19 76 HIS A C 1
ATOM 584 O O . HIS A 1 76 ? 11.717 1.404 -16.285 1.00 93.19 76 HIS A O 1
ATOM 590 N N . ALA A 1 77 ? 10.440 -0.064 -15.169 1.00 93.31 77 ALA A N 1
ATOM 591 C CA . ALA A 1 77 ? 9.195 0.657 -15.346 1.00 93.31 77 ALA A CA 1
ATOM 592 C C . ALA A 1 77 ? 8.493 0.851 -14.009 1.00 93.31 77 ALA A C 1
ATOM 594 O O . ALA A 1 77 ? 8.469 -0.055 -13.179 1.00 93.31 77 ALA A O 1
ATOM 595 N N . VAL A 1 78 ? 7.901 2.029 -13.853 1.00 92.69 78 VAL A N 1
ATOM 596 C CA . VAL A 1 78 ? 7.104 2.442 -12.698 1.00 92.69 78 VAL A CA 1
ATOM 597 C C . VAL A 1 78 ? 5.683 2.725 -13.176 1.00 92.69 78 VAL A C 1
ATOM 599 O O . VAL A 1 78 ? 5.493 3.265 -14.268 1.00 92.69 78 VAL A O 1
ATOM 602 N N . ARG A 1 79 ? 4.681 2.328 -12.394 1.00 92.31 79 ARG A N 1
ATOM 603 C CA . ARG A 1 79 ? 3.271 2.643 -12.647 1.00 92.31 79 ARG A CA 1
ATOM 604 C C . ARG A 1 79 ? 2.551 2.867 -11.325 1.00 92.31 79 ARG A C 1
ATOM 606 O O . ARG A 1 79 ? 2.595 2.010 -10.446 1.00 92.31 79 ARG A O 1
ATOM 613 N N . GLY A 1 80 ? 1.813 3.964 -11.246 1.00 92.25 80 GLY A N 1
ATOM 614 C CA . GLY A 1 80 ? 0.858 4.239 -10.185 1.00 92.25 80 GLY A CA 1
ATOM 615 C C . GLY A 1 80 ? -0.573 3.895 -10.589 1.00 92.25 80 GLY A C 1
ATOM 616 O O . GLY A 1 80 ? -0.962 3.940 -11.764 1.00 92.25 80 GLY A O 1
ATOM 617 N N . SER A 1 81 ? -1.378 3.560 -9.591 1.00 93.81 81 SER A N 1
ATOM 618 C CA . SER A 1 81 ? -2.819 3.403 -9.712 1.00 93.81 81 SER A CA 1
ATOM 619 C C . SER A 1 81 ? -3.516 4.037 -8.519 1.00 93.81 81 SER A C 1
ATOM 621 O O . SER A 1 81 ? -3.064 3.914 -7.386 1.00 93.81 81 SER A O 1
ATOM 623 N N . THR A 1 82 ? -4.660 4.655 -8.788 1.00 94.12 82 THR A N 1
ATOM 624 C CA . THR A 1 82 ? -5.563 5.227 -7.795 1.00 94.12 82 THR A CA 1
ATOM 625 C C . THR A 1 82 ? -6.959 4.650 -7.981 1.00 94.12 82 THR A C 1
ATOM 627 O O . THR A 1 82 ? -7.480 4.592 -9.099 1.00 94.12 82 THR A O 1
ATOM 630 N N . VAL A 1 83 ? -7.580 4.246 -6.880 1.00 94.25 83 VAL A N 1
ATOM 631 C CA . VAL A 1 83 ? -8.951 3.742 -6.828 1.00 94.25 83 VAL A CA 1
ATOM 632 C C . VAL A 1 83 ? -9.739 4.620 -5.875 1.00 94.25 83 VAL A C 1
ATOM 634 O O . VAL A 1 83 ? -9.485 4.617 -4.678 1.00 94.25 83 VAL A O 1
ATOM 637 N N . LEU A 1 84 ? -10.704 5.364 -6.402 1.00 92.62 84 LEU A N 1
ATOM 638 C CA . LEU A 1 84 ? -11.666 6.132 -5.621 1.00 92.62 84 LEU A CA 1
ATOM 639 C C . LEU A 1 84 ? -12.952 5.319 -5.498 1.00 92.62 84 LEU A C 1
ATOM 641 O O . LEU A 1 84 ? -13.579 4.987 -6.507 1.00 92.62 84 LEU A O 1
ATOM 645 N N . LYS A 1 85 ? -13.359 5.038 -4.267 1.00 90.81 85 LYS A N 1
ATOM 646 C CA . LYS A 1 85 ? -14.619 4.392 -3.933 1.00 90.81 85 LYS A CA 1
ATOM 647 C C . LYS A 1 85 ? -15.517 5.351 -3.172 1.00 90.81 85 LYS A C 1
ATOM 649 O O . LYS A 1 85 ? -15.181 5.827 -2.091 1.00 90.81 85 LYS A O 1
ATOM 654 N N . GLU A 1 86 ? -16.689 5.580 -3.735 1.00 86.12 86 GLU A N 1
ATOM 655 C CA . GLU A 1 86 ? -17.811 6.256 -3.095 1.00 86.12 86 GLU A CA 1
ATOM 656 C C . GLU A 1 86 ? -18.941 5.234 -2.904 1.00 86.12 86 GLU A C 1
ATOM 658 O O . GLU A 1 86 ? -18.903 4.133 -3.455 1.00 86.12 86 GLU A O 1
ATOM 663 N N . HIS A 1 87 ? -19.976 5.592 -2.143 1.00 75.81 87 HIS A N 1
ATOM 664 C CA . HIS A 1 87 ? -21.048 4.681 -1.711 1.00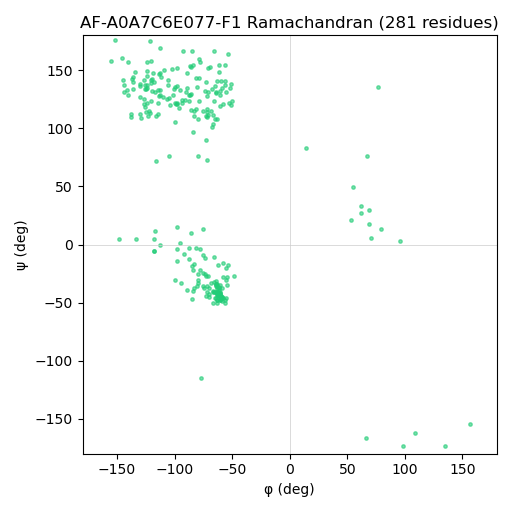 75.81 87 HIS A CA 1
ATOM 665 C C . HIS A 1 87 ? -21.675 3.798 -2.817 1.00 75.81 87 HIS A C 1
ATOM 667 O O . HIS A 1 87 ? -22.213 2.735 -2.518 1.00 75.81 87 HIS A O 1
ATOM 673 N N . ARG A 1 88 ? -21.660 4.230 -4.087 1.00 79.94 88 ARG A N 1
ATOM 674 C CA . ARG A 1 88 ? -22.267 3.501 -5.221 1.00 79.94 88 ARG A CA 1
ATOM 675 C C . ARG A 1 88 ? -21.378 3.392 -6.460 1.00 79.94 88 ARG A C 1
ATOM 677 O O . ARG A 1 88 ? -21.837 2.911 -7.493 1.00 79.94 88 ARG A O 1
ATOM 684 N N . SER A 1 89 ? -20.136 3.851 -6.390 1.00 87.19 89 SER A N 1
ATOM 685 C CA . SER A 1 89 ? -19.269 3.986 -7.560 1.00 87.19 89 SER A CA 1
ATOM 686 C C . SER A 1 89 ? -17.824 3.689 -7.202 1.00 87.19 89 SER A C 1
ATOM 688 O O . SER A 1 89 ? -17.322 4.076 -6.150 1.00 87.19 89 SER A O 1
ATOM 690 N N . VAL A 1 90 ? -17.144 3.018 -8.128 1.00 91.06 90 VAL A N 1
ATOM 691 C CA . VAL A 1 90 ? -15.698 2.819 -8.088 1.00 91.06 90 VAL A CA 1
ATOM 692 C C . VAL A 1 90 ? -15.119 3.441 -9.348 1.00 91.06 90 VAL A C 1
ATOM 694 O O . VAL A 1 90 ? -15.516 3.097 -10.462 1.00 91.06 90 VAL A O 1
ATOM 697 N N . LYS A 1 91 ? -14.184 4.370 -9.173 1.00 92.44 91 LYS A N 1
ATOM 698 C CA . LYS A 1 91 ? -13.420 4.993 -10.248 1.00 92.44 91 LYS A CA 1
ATOM 699 C C . LYS A 1 91 ? -11.968 4.564 -10.123 1.00 92.44 91 LYS A C 1
ATOM 701 O O . LYS A 1 91 ? -11.365 4.703 -9.067 1.00 92.44 91 LYS A O 1
ATOM 706 N N . ILE A 1 92 ? -11.409 4.076 -11.223 1.00 93.81 92 ILE A N 1
ATOM 707 C CA . ILE A 1 92 ? -10.026 3.608 -11.291 1.00 93.81 92 ILE A CA 1
ATOM 708 C C . ILE A 1 92 ? -9.281 4.491 -12.285 1.00 93.81 92 ILE A C 1
ATOM 710 O O . ILE A 1 92 ? -9.746 4.708 -13.406 1.00 93.81 92 ILE A O 1
ATOM 714 N N . SER A 1 93 ? -8.118 4.987 -11.887 1.00 92.06 93 SER A N 1
ATOM 715 C CA . SER A 1 93 ? -7.178 5.684 -12.759 1.00 92.06 93 SER A CA 1
ATOM 716 C C . SER A 1 93 ? -5.796 5.081 -12.589 1.00 92.06 93 SER A C 1
ATOM 718 O O . SER A 1 93 ? -5.374 4.826 -11.470 1.00 92.06 93 SER A O 1
ATOM 720 N N . ARG A 1 94 ? -5.075 4.886 -13.690 1.00 91.94 94 ARG A N 1
ATOM 721 C CA . ARG A 1 94 ? -3.686 4.418 -13.672 1.00 91.94 94 ARG A CA 1
ATOM 722 C C . ARG A 1 94 ? -2.846 5.243 -14.625 1.00 91.94 94 ARG A C 1
ATOM 724 O O . ARG A 1 94 ? -3.341 5.652 -15.681 1.00 91.94 94 ARG A O 1
ATOM 731 N N . THR A 1 95 ? -1.581 5.427 -14.293 1.00 90.88 95 THR A N 1
ATOM 732 C CA . THR A 1 95 ? -0.610 6.030 -15.205 1.00 90.88 95 THR A CA 1
ATOM 733 C C . THR A 1 95 ? -0.130 5.014 -16.236 1.00 90.88 95 THR A C 1
ATOM 735 O O . THR A 1 95 ? -0.279 3.788 -16.115 1.00 90.88 95 THR A O 1
ATOM 738 N N . ARG A 1 96 ? 0.409 5.532 -17.340 1.00 89.75 96 ARG A N 1
ATOM 739 C CA . ARG A 1 96 ? 1.172 4.696 -18.270 1.00 89.75 96 ARG A CA 1
ATOM 740 C C . ARG A 1 96 ? 2.504 4.325 -17.610 1.00 89.75 96 ARG A C 1
ATOM 742 O O . ARG A 1 96 ? 2.994 5.121 -16.823 1.00 89.75 96 ARG A O 1
ATOM 749 N N . PRO A 1 97 ? 3.111 3.172 -17.948 1.00 91.50 97 PRO A N 1
ATOM 750 C CA . PRO A 1 97 ? 4.424 2.833 -17.420 1.00 91.50 97 PRO A CA 1
ATOM 751 C C . PRO A 1 97 ? 5.432 3.918 -17.787 1.00 91.50 97 PRO A C 1
ATOM 753 O O . PRO A 1 97 ? 5.649 4.183 -18.974 1.00 91.50 97 PRO A O 1
ATOM 756 N N . MET A 1 98 ? 6.037 4.526 -16.776 1.00 91.62 98 MET A N 1
ATOM 757 C CA . MET A 1 98 ? 7.172 5.418 -16.940 1.00 91.62 98 MET A CA 1
ATOM 758 C C . MET A 1 98 ? 8.441 4.576 -16.963 1.00 91.62 98 MET A C 1
ATOM 760 O O . MET A 1 98 ? 8.641 3.740 -16.086 1.00 91.62 98 MET A O 1
ATOM 764 N N . ILE A 1 99 ? 9.294 4.782 -17.965 1.00 91.69 99 ILE A N 1
ATOM 765 C CA . ILE A 1 99 ? 10.580 4.087 -18.055 1.00 91.69 99 ILE A CA 1
ATOM 766 C C . ILE A 1 99 ? 11.619 4.883 -17.274 1.00 91.69 99 ILE A C 1
ATOM 768 O O . ILE A 1 99 ? 11.790 6.078 -17.511 1.00 91.69 99 ILE A O 1
ATOM 772 N N . VAL A 1 100 ? 12.334 4.199 -16.389 1.00 90.62 100 VAL A N 1
ATOM 773 C CA . VAL A 1 100 ? 13.456 4.739 -15.623 1.00 90.62 100 VAL A CA 1
ATOM 774 C C . VAL A 1 100 ? 14.727 4.023 -16.072 1.00 90.62 100 VAL A C 1
ATOM 776 O O . VAL A 1 100 ? 14.766 2.793 -16.129 1.00 90.62 100 VAL A O 1
ATOM 779 N N . LEU A 1 101 ? 15.745 4.801 -16.441 1.00 88.94 101 LEU A N 1
ATOM 780 C CA . LEU A 1 101 ? 17.080 4.306 -16.776 1.00 88.94 101 LEU A CA 1
ATOM 781 C C . LEU A 1 101 ? 18.004 4.548 -15.580 1.00 88.94 101 LEU A C 1
ATOM 783 O O . LEU A 1 101 ? 18.087 5.674 -15.094 1.00 88.94 101 LEU A O 1
ATOM 787 N N . GLY A 1 102 ? 18.700 3.504 -15.142 1.00 85.62 102 GLY A N 1
ATOM 788 C CA . GLY A 1 102 ? 19.478 3.484 -13.907 1.00 85.62 102 GLY A CA 1
ATOM 789 C C . GLY A 1 102 ? 18.722 2.833 -12.750 1.00 85.62 102 GLY A C 1
ATOM 790 O O . GLY A 1 102 ? 17.651 2.256 -12.935 1.00 85.62 102 GLY A O 1
ATOM 791 N N . GLU A 1 103 ? 19.307 2.904 -11.558 1.00 78.69 103 GLU A N 1
ATOM 792 C CA . GLU A 1 103 ? 18.675 2.409 -10.334 1.00 78.69 103 GLU A CA 1
ATOM 793 C C . GLU A 1 103 ? 17.393 3.197 -10.035 1.00 78.69 103 GLU A C 1
ATOM 795 O O . GLU A 1 103 ? 17.327 4.417 -10.228 1.00 78.69 103 GLU A O 1
ATOM 800 N N . ILE A 1 104 ? 16.363 2.491 -9.560 1.00 76.94 104 ILE A N 1
ATOM 801 C CA . ILE A 1 104 ? 15.188 3.159 -9.005 1.00 76.94 104 ILE A CA 1
ATOM 802 C C . ILE A 1 104 ? 15.604 3.758 -7.669 1.00 76.94 104 ILE A C 1
ATOM 804 O O . ILE A 1 104 ? 15.888 3.043 -6.714 1.00 76.94 104 ILE A O 1
ATOM 808 N N . SER A 1 105 ? 15.602 5.078 -7.619 1.00 74.19 105 SER A N 1
ATOM 809 C CA . SER A 1 105 ? 15.595 5.840 -6.383 1.00 74.19 105 SER A CA 1
ATOM 810 C C . SER A 1 105 ? 14.162 6.039 -5.889 1.00 74.19 105 SER A C 1
ATOM 812 O O . SER A 1 105 ? 13.207 6.149 -6.666 1.00 74.19 105 SER A O 1
ATOM 814 N N . ASP A 1 106 ? 14.019 6.217 -4.587 1.00 70.12 106 ASP A N 1
ATOM 815 C CA . ASP A 1 106 ? 12.735 6.504 -3.941 1.00 70.12 106 ASP A CA 1
ATOM 816 C C . ASP A 1 106 ? 12.108 7.834 -4.399 1.00 70.12 106 ASP A C 1
ATOM 818 O O . ASP A 1 106 ? 10.894 8.034 -4.302 1.00 70.12 106 ASP A O 1
ATOM 822 N N . SER A 1 107 ? 12.908 8.721 -5.005 1.00 70.19 107 SER A N 1
ATOM 823 C CA . SER A 1 107 ? 12.422 9.967 -5.602 1.00 70.19 107 SER A CA 1
ATOM 824 C C . SER A 1 107 ? 11.478 9.728 -6.786 1.00 70.19 107 SER A C 1
ATOM 826 O O . SER A 1 107 ? 10.512 10.472 -6.956 1.00 70.19 107 SER A O 1
ATOM 828 N N . GLN A 1 108 ? 11.691 8.667 -7.577 1.00 74.00 108 GLN A N 1
ATOM 829 C CA . GLN A 1 108 ? 10.805 8.339 -8.700 1.00 74.00 108 GLN A CA 1
ATOM 830 C C . GLN A 1 108 ? 9.491 7.715 -8.221 1.00 74.00 108 GLN A C 1
ATOM 832 O O . GLN A 1 108 ? 8.437 8.007 -8.783 1.00 74.00 108 GLN A O 1
ATOM 837 N N . LEU A 1 109 ? 9.539 6.906 -7.158 1.00 75.00 109 LEU A N 1
ATOM 838 C CA . LEU A 1 109 ? 8.341 6.378 -6.499 1.00 75.00 109 LEU A CA 1
ATOM 839 C C . LEU A 1 109 ? 7.498 7.506 -5.901 1.00 75.00 109 LEU A C 1
ATOM 841 O O . LEU A 1 109 ? 6.280 7.540 -6.064 1.00 75.00 109 LEU A O 1
ATOM 845 N N . SER A 1 110 ? 8.162 8.465 -5.261 1.00 74.12 110 SER A N 1
ATOM 846 C CA . SER A 1 110 ? 7.508 9.610 -4.628 1.00 74.12 110 SER A CA 1
ATOM 847 C C . SER A 1 110 ? 6.919 10.577 -5.644 1.00 74.12 110 SER A C 1
ATOM 849 O O . SER A 1 110 ? 5.815 11.075 -5.440 1.00 74.12 110 SER A O 1
ATOM 851 N N . PHE A 1 111 ? 7.603 10.788 -6.771 1.00 78.81 111 PHE A N 1
ATOM 852 C CA . PHE A 1 111 ? 7.054 11.547 -7.890 1.00 78.81 111 PHE A CA 1
ATOM 853 C C . PHE A 1 111 ? 5.765 10.911 -8.427 1.00 78.81 111 PHE A C 1
ATOM 855 O O . PHE A 1 111 ? 4.764 11.604 -8.609 1.00 78.81 111 PHE A O 1
ATOM 862 N N . GLU A 1 112 ? 5.770 9.593 -8.643 1.00 81.00 112 GLU A N 1
ATOM 863 C CA . GLU A 1 112 ? 4.588 8.868 -9.113 1.00 81.00 112 GLU A CA 1
ATOM 864 C C . GLU A 1 112 ? 3.442 8.959 -8.094 1.00 81.00 112 GLU A C 1
ATOM 866 O O . GLU A 1 112 ? 2.297 9.221 -8.465 1.00 81.00 112 GLU A O 1
ATOM 871 N N . LEU A 1 113 ? 3.741 8.828 -6.799 1.00 80.38 113 LEU A N 1
ATOM 872 C CA . LEU A 1 113 ? 2.762 9.017 -5.730 1.00 80.38 113 LEU A CA 1
ATOM 873 C C . LEU A 1 113 ? 2.165 10.436 -5.741 1.00 80.38 113 LEU A C 1
ATOM 875 O O . LEU A 1 113 ? 0.949 10.596 -5.646 1.00 80.38 113 LEU A O 1
ATOM 879 N N . GLU A 1 114 ? 2.984 11.477 -5.902 1.00 79.06 114 GLU A N 1
ATOM 880 C CA . GLU A 1 114 ? 2.499 12.856 -6.031 1.00 79.06 114 GLU A CA 1
ATOM 881 C C . GLU A 1 114 ? 1.608 13.054 -7.262 1.00 79.06 114 GLU A C 1
ATOM 883 O O . GLU A 1 114 ? 0.637 13.817 -7.211 1.00 79.06 114 GLU A O 1
ATOM 888 N N . GLU A 1 115 ? 1.920 12.393 -8.378 1.00 82.19 115 GLU A N 1
ATOM 889 C CA . GLU A 1 115 ? 1.073 12.404 -9.570 1.00 82.19 115 GLU A CA 1
ATOM 890 C C . GLU A 1 115 ? -0.298 11.781 -9.279 1.00 82.19 115 GLU A C 1
ATOM 892 O O . GLU A 1 115 ? -1.328 12.375 -9.619 1.00 82.19 115 GLU A O 1
ATOM 897 N N . GLN A 1 116 ? -0.333 10.656 -8.560 1.00 83.81 116 GLN A N 1
ATOM 898 C CA . GLN A 1 116 ? -1.582 10.043 -8.104 1.00 83.81 116 GLN A CA 1
ATOM 899 C C . GLN A 1 116 ? -2.386 10.985 -7.192 1.00 83.81 116 GLN A C 1
ATOM 901 O O . GLN A 1 116 ? -3.582 11.189 -7.414 1.00 83.81 116 GLN A O 1
ATOM 906 N N . LEU A 1 117 ? -1.732 11.654 -6.236 1.00 79.50 117 LEU A N 1
ATOM 907 C CA . LEU A 1 117 ? -2.377 12.620 -5.336 1.00 79.50 117 LEU A CA 1
ATOM 908 C C . LEU A 1 117 ? -2.948 13.841 -6.080 1.00 79.50 117 LEU A C 1
ATOM 910 O O . LEU A 1 117 ? -3.998 14.377 -5.715 1.00 79.50 117 LEU A O 1
ATOM 914 N N . LYS A 1 118 ? -2.306 14.291 -7.166 1.00 79.62 118 LYS A N 1
ATOM 915 C CA . LYS A 1 118 ? -2.825 15.402 -7.986 1.00 79.62 118 LYS A CA 1
ATOM 916 C C . LYS A 1 118 ? -4.155 15.056 -8.657 1.00 79.62 118 LYS A C 1
ATOM 918 O O . LYS A 1 118 ? -4.991 15.950 -8.804 1.00 79.62 118 LYS A O 1
ATOM 923 N N . ASN A 1 119 ? -4.380 13.787 -8.993 1.00 76.62 119 ASN A N 1
ATOM 924 C CA . ASN A 1 119 ? -5.600 13.319 -9.656 1.00 76.62 119 ASN A CA 1
ATOM 925 C C . ASN A 1 119 ? -6.832 13.274 -8.733 1.00 76.62 119 ASN A C 1
ATOM 927 O O . ASN A 1 119 ? -7.954 13.140 -9.225 1.00 76.62 119 ASN A O 1
ATOM 931 N N . ILE A 1 120 ? -6.646 13.429 -7.417 1.00 79.25 120 ILE A N 1
ATOM 932 C CA . ILE A 1 120 ? -7.704 13.301 -6.400 1.00 79.25 120 ILE A CA 1
ATOM 933 C C . ILE A 1 120 ? -7.980 14.589 -5.606 1.00 79.25 120 ILE A C 1
ATOM 935 O O . ILE A 1 120 ? -8.727 14.564 -4.633 1.00 79.25 120 ILE A O 1
ATOM 939 N N . LYS A 1 121 ? -7.445 15.742 -6.034 1.00 68.88 121 LYS A N 1
ATOM 940 C CA . LYS A 1 121 ? -7.579 17.044 -5.335 1.00 68.88 121 LYS A CA 1
ATOM 941 C C . LYS A 1 121 ? -9.007 17.511 -5.042 1.00 68.88 121 LYS A C 1
ATOM 943 O O . LYS A 1 121 ? -9.194 18.374 -4.188 1.00 68.88 121 LYS A O 1
ATOM 948 N N . SER A 1 122 ? -10.011 16.989 -5.740 1.00 70.38 122 SER A N 1
ATOM 949 C CA . SER A 1 122 ? -11.414 17.346 -5.508 1.00 70.38 122 SER A CA 1
ATOM 950 C C . SER A 1 122 ? -12.069 16.573 -4.359 1.00 70.38 122 SER A C 1
ATOM 952 O O . SER A 1 122 ? -13.131 16.985 -3.896 1.00 70.38 122 SER A O 1
ATOM 954 N N . ALA A 1 123 ? -11.479 15.463 -3.906 1.00 72.75 123 ALA A N 1
ATOM 955 C CA . ALA A 1 123 ? -12.062 14.614 -2.875 1.00 72.75 123 ALA A CA 1
ATOM 956 C C . ALA A 1 123 ? -11.738 15.166 -1.477 1.00 72.75 123 ALA A C 1
ATOM 958 O O . ALA A 1 123 ? -10.579 15.237 -1.072 1.00 72.75 123 ALA A O 1
ATOM 959 N N . ARG A 1 124 ? -12.769 15.589 -0.738 1.00 75.94 124 ARG A N 1
ATOM 960 C CA . ARG A 1 124 ? -12.651 16.113 0.634 1.00 75.94 124 ARG A CA 1
ATOM 961 C C . ARG A 1 124 ? -13.231 15.127 1.635 1.00 75.94 124 ARG A C 1
ATOM 963 O O . ARG A 1 124 ? -14.218 14.464 1.317 1.00 75.94 124 ARG A O 1
ATOM 970 N N . ASN A 1 125 ? -12.685 15.124 2.851 1.00 77.75 125 ASN A N 1
ATOM 971 C CA . ASN A 1 125 ? -13.121 14.244 3.937 1.00 77.75 125 ASN A CA 1
ATOM 972 C C . ASN A 1 125 ? -13.090 12.761 3.520 1.00 77.75 125 ASN A C 1
ATOM 974 O O . ASN A 1 125 ? -14.090 12.041 3.619 1.00 77.75 125 ASN A O 1
ATOM 978 N N . SER A 1 126 ? -11.952 12.355 2.952 1.00 84.75 126 SER A N 1
ATOM 979 C CA . SER A 1 126 ? -11.729 11.015 2.410 1.00 84.75 126 SER A CA 1
ATOM 980 C C . SER A 1 126 ? -10.687 10.298 3.254 1.00 84.75 126 SER A C 1
ATOM 982 O O . SER A 1 126 ? -9.747 10.919 3.747 1.00 84.75 126 SER A O 1
ATOM 984 N N . MET A 1 127 ? -10.815 8.984 3.382 1.00 90.94 127 MET A N 1
ATOM 985 C CA . MET A 1 127 ? -9.715 8.162 3.876 1.00 90.94 127 MET A CA 1
ATOM 986 C C . MET A 1 127 ? -8.827 7.789 2.697 1.00 90.94 127 MET A C 1
ATOM 988 O O . MET A 1 127 ? -9.327 7.283 1.691 1.00 90.94 127 MET A O 1
ATOM 992 N N . ILE A 1 128 ? -7.524 8.020 2.818 1.00 92.38 128 ILE A N 1
ATOM 993 C CA . ILE A 1 128 ? -6.556 7.636 1.791 1.00 92.38 128 ILE A CA 1
ATOM 994 C C . ILE A 1 128 ? -5.808 6.413 2.288 1.00 92.38 128 ILE A C 1
ATOM 996 O O . ILE A 1 128 ? -5.262 6.435 3.379 1.00 92.38 128 ILE A O 1
ATOM 1000 N N . LEU A 1 129 ? -5.789 5.352 1.500 1.00 93.81 129 LEU A N 1
ATOM 1001 C CA . LEU A 1 129 ? -5.092 4.115 1.783 1.00 93.81 129 LEU A CA 1
ATOM 1002 C C . LEU A 1 129 ? -3.839 4.019 0.917 1.00 93.81 129 LEU A C 1
ATOM 1004 O O . LEU A 1 129 ? -3.896 4.284 -0.286 1.00 93.81 129 LEU A O 1
ATOM 1008 N N . LEU A 1 130 ? -2.738 3.578 1.514 1.00 91.06 130 LEU A N 1
ATOM 1009 C CA . LEU A 1 130 ? -1.484 3.288 0.818 1.00 91.06 130 LEU A CA 1
ATOM 1010 C C . LEU A 1 130 ? -1.045 1.849 1.105 1.00 91.06 130 LEU A C 1
ATOM 1012 O O . LEU A 1 130 ? -1.049 1.432 2.261 1.00 91.06 130 LEU A O 1
ATOM 1016 N N . ASP A 1 131 ? -0.648 1.103 0.075 1.00 87.81 131 ASP A N 1
ATOM 1017 C CA . ASP A 1 131 ? 0.030 -0.188 0.257 1.00 87.81 131 ASP A CA 1
ATOM 1018 C C . ASP A 1 131 ? 1.516 0.065 0.532 1.00 87.81 131 ASP A C 1
ATOM 1020 O O . ASP A 1 131 ? 2.221 0.621 -0.309 1.00 87.81 131 ASP A O 1
ATOM 1024 N N . GLY A 1 132 ? 1.991 -0.312 1.718 1.00 84.38 132 GLY A N 1
ATOM 1025 C CA . GLY A 1 132 ? 3.389 -0.122 2.102 1.00 84.38 132 GLY A CA 1
ATOM 1026 C C . GLY A 1 132 ? 3.582 0.436 3.505 1.00 84.38 132 GLY A C 1
ATOM 1027 O O . GLY A 1 132 ? 2.645 0.538 4.294 1.00 84.38 132 GLY A O 1
ATOM 1028 N N . ASP A 1 133 ? 4.839 0.737 3.812 1.00 83.00 133 ASP A N 1
ATOM 1029 C CA . ASP A 1 133 ? 5.304 1.215 5.110 1.00 83.00 133 ASP A CA 1
ATOM 1030 C C . ASP A 1 133 ? 5.459 2.744 5.087 1.00 83.00 133 ASP A C 1
ATOM 1032 O O . ASP A 1 133 ? 6.199 3.304 4.270 1.00 83.00 133 ASP A O 1
ATOM 1036 N N . LEU A 1 134 ? 4.737 3.442 5.965 1.00 81.81 134 LEU A N 1
ATOM 1037 C CA . LEU A 1 134 ? 4.748 4.902 5.999 1.00 81.81 134 LEU A CA 1
ATOM 1038 C C . LEU A 1 134 ? 6.098 5.444 6.474 1.00 81.81 134 LEU A C 1
ATOM 1040 O O . LEU A 1 134 ? 6.524 6.501 6.007 1.00 81.81 134 LEU A O 1
ATOM 1044 N N . ASN A 1 135 ? 6.780 4.738 7.380 1.00 74.44 135 ASN A N 1
ATOM 1045 C CA . ASN A 1 135 ? 8.095 5.143 7.870 1.00 74.44 135 ASN A CA 1
ATOM 1046 C C . ASN A 1 135 ? 9.140 5.104 6.748 1.00 74.44 135 ASN A C 1
ATOM 1048 O O . ASN A 1 135 ? 9.941 6.035 6.622 1.00 74.44 135 ASN A O 1
ATOM 1052 N N . GLU A 1 136 ? 9.104 4.081 5.890 1.00 71.94 136 GLU A N 1
ATOM 1053 C CA . GLU A 1 136 ? 9.950 4.025 4.689 1.00 71.94 136 GLU A CA 1
ATOM 1054 C C . GLU A 1 136 ? 9.653 5.212 3.758 1.00 71.94 136 GLU A C 1
ATOM 1056 O O . GLU A 1 136 ? 10.557 5.959 3.386 1.00 71.94 136 GLU A O 1
ATOM 1061 N N . MET A 1 137 ? 8.379 5.498 3.483 1.00 72.38 137 MET A N 1
ATOM 1062 C CA . MET A 1 137 ? 7.999 6.626 2.625 1.00 72.38 137 MET A CA 1
ATOM 1063 C C . MET A 1 137 ? 8.438 7.995 3.193 1.00 72.38 137 MET A C 1
ATOM 1065 O O . MET A 1 137 ? 8.932 8.866 2.468 1.00 72.38 137 MET A O 1
ATOM 1069 N N . MET A 1 138 ? 8.267 8.204 4.502 1.00 68.44 138 MET A N 1
ATOM 1070 C CA . MET A 1 138 ? 8.542 9.481 5.174 1.00 68.44 138 MET A CA 1
ATOM 1071 C C . MET A 1 138 ? 10.025 9.717 5.468 1.00 68.44 138 MET A C 1
ATOM 1073 O O . MET A 1 138 ? 10.440 10.873 5.589 1.00 68.44 138 MET A O 1
ATOM 1077 N N . SER A 1 139 ? 10.825 8.659 5.599 1.00 62.22 139 SER A N 1
ATOM 1078 C CA . SER A 1 139 ? 12.267 8.772 5.839 1.00 62.22 139 SER A CA 1
ATOM 1079 C C . SER A 1 139 ? 13.044 9.073 4.564 1.00 62.22 139 SER A C 1
ATOM 1081 O O . SER A 1 139 ? 14.024 9.817 4.622 1.00 62.22 139 SER A O 1
ATOM 1083 N N . VAL A 1 140 ? 12.594 8.557 3.417 1.00 58.72 140 VAL A N 1
ATOM 1084 C CA . VAL A 1 140 ? 13.416 8.594 2.207 1.00 58.72 140 VAL A CA 1
ATOM 1085 C C . VAL A 1 140 ? 13.048 9.722 1.247 1.00 58.72 140 VAL A C 1
ATOM 1087 O O . VAL A 1 140 ? 13.921 10.231 0.546 1.00 58.72 140 VAL A O 1
ATOM 1090 N N . SER A 1 141 ? 11.785 10.156 1.176 1.00 54.94 141 SER A N 1
ATOM 1091 C CA . SER A 1 141 ? 11.398 11.081 0.096 1.00 54.94 141 SER A CA 1
ATOM 1092 C C . SER A 1 141 ? 10.300 12.092 0.402 1.00 54.94 141 SER A C 1
ATOM 1094 O O . SER A 1 141 ? 9.956 12.827 -0.517 1.00 54.94 141 SER A O 1
ATOM 1096 N N . ARG A 1 142 ? 9.794 12.164 1.652 1.00 63.91 142 ARG A N 1
ATOM 1097 C CA . ARG A 1 142 ? 8.744 13.100 2.136 1.00 63.91 142 ARG A CA 1
ATOM 1098 C C . ARG A 1 142 ? 8.008 13.804 0.985 1.00 63.91 142 ARG A C 1
ATOM 1100 O O . ARG A 1 142 ? 8.396 14.928 0.650 1.00 63.91 142 ARG A O 1
ATOM 1107 N N . PRO A 1 143 ? 6.994 13.161 0.378 1.00 62.94 143 PRO A N 1
ATOM 1108 C CA . PRO A 1 143 ? 6.370 13.675 -0.835 1.00 62.94 143 PRO A CA 1
ATOM 1109 C C . PRO A 1 143 ? 5.983 15.145 -0.641 1.00 62.94 143 PRO A C 1
ATOM 1111 O O . PRO A 1 143 ? 5.252 15.494 0.299 1.00 62.94 143 PRO A O 1
ATOM 1114 N N . LEU A 1 144 ? 6.547 16.023 -1.470 1.00 63.84 144 LEU A N 1
ATOM 1115 C CA . LEU A 1 144 ? 6.459 17.464 -1.298 1.00 63.84 144 LEU A CA 1
ATOM 1116 C C . LEU A 1 144 ? 5.001 17.875 -1.498 1.00 63.84 144 LEU A C 1
ATOM 1118 O O . LEU A 1 144 ? 4.432 17.804 -2.583 1.00 63.84 144 LEU A O 1
ATOM 1122 N N . GLY A 1 145 ? 4.370 18.307 -0.409 1.00 72.69 145 GLY A N 1
ATOM 1123 C CA . GLY A 1 145 ? 2.974 18.727 -0.422 1.00 72.69 145 GLY A CA 1
ATOM 1124 C C . GLY A 1 145 ? 1.965 17.659 -0.008 1.00 72.69 145 GLY A C 1
ATOM 1125 O O . GLY A 1 145 ? 0.785 17.994 0.021 1.00 72.69 145 GLY A O 1
ATOM 1126 N N . LEU A 1 146 ? 2.374 16.446 0.398 1.00 79.12 146 LEU A N 1
ATOM 1127 C CA . LEU A 1 146 ? 1.457 15.477 1.022 1.00 79.12 146 LEU A CA 1
ATOM 1128 C C . LEU A 1 146 ? 0.780 16.085 2.255 1.00 79.12 146 LEU A C 1
ATOM 1130 O O . LEU A 1 146 ? -0.443 16.099 2.349 1.00 79.12 146 LEU A O 1
ATOM 1134 N N . THR A 1 147 ? 1.561 16.675 3.161 1.00 81.44 147 THR A N 1
ATOM 1135 C CA . THR A 1 147 ? 1.032 17.346 4.358 1.00 81.44 147 THR A CA 1
ATOM 1136 C C . THR A 1 147 ? 0.075 18.479 3.992 1.00 81.44 147 THR A C 1
ATOM 1138 O O . THR A 1 147 ? -1.011 18.584 4.550 1.00 81.44 147 THR A O 1
ATOM 1141 N N . GLY A 1 148 ? 0.448 19.313 3.013 1.00 80.81 148 GLY A N 1
ATOM 1142 C CA . GLY A 1 148 ? -0.401 20.410 2.542 1.00 80.81 148 GLY A CA 1
ATOM 1143 C C . GLY A 1 148 ? -1.706 19.909 1.920 1.00 80.81 148 GLY A C 1
ATOM 1144 O O . GLY A 1 148 ? -2.771 20.459 2.188 1.00 80.81 148 GLY A O 1
ATOM 1145 N N . PHE A 1 149 ? -1.637 18.833 1.138 1.00 83.00 149 PHE A N 1
ATOM 1146 C CA . PHE A 1 149 ? -2.785 18.180 0.523 1.00 83.00 149 PHE A CA 1
ATOM 1147 C C . PHE A 1 149 ? -3.745 17.614 1.577 1.00 83.00 149 PHE A C 1
ATOM 1149 O O . PHE A 1 149 ? -4.938 17.926 1.543 1.00 83.00 149 PHE A O 1
ATOM 1156 N N . LEU A 1 150 ? -3.234 16.846 2.541 1.00 85.00 150 LEU A N 1
ATOM 1157 C CA . LEU A 1 150 ? -4.038 16.250 3.612 1.00 85.00 150 LEU A CA 1
ATOM 1158 C C . LEU A 1 150 ? -4.705 17.333 4.466 1.00 85.00 150 LEU A C 1
ATOM 1160 O O . LEU A 1 150 ? -5.922 17.304 4.641 1.00 85.00 150 LEU A O 1
ATOM 1164 N N . ASN A 1 151 ? -3.954 18.368 4.854 1.00 83.25 151 ASN A N 1
ATOM 1165 C CA . ASN A 1 151 ? -4.493 19.511 5.592 1.00 83.25 151 ASN A CA 1
ATOM 1166 C C . ASN A 1 151 ? -5.577 20.257 4.797 1.00 83.25 151 ASN A C 1
ATOM 1168 O O . ASN A 1 151 ? -6.602 20.638 5.352 1.00 83.25 151 ASN A O 1
ATOM 1172 N N . SER A 1 152 ? -5.384 20.455 3.487 1.00 82.12 152 SER A N 1
ATOM 1173 C CA . SER A 1 152 ? -6.357 21.166 2.642 1.00 82.12 152 SER A CA 1
ATOM 1174 C C . SER A 1 152 ? -7.647 20.380 2.380 1.00 82.12 152 SER A C 1
ATOM 1176 O O . SER A 1 152 ? -8.695 20.975 2.123 1.00 82.12 152 SER A O 1
ATOM 1178 N N . THR A 1 153 ? -7.574 19.047 2.419 1.00 81.69 153 THR A N 1
ATOM 1179 C CA . THR A 1 153 ? -8.710 18.156 2.143 1.00 81.69 153 THR A CA 1
ATOM 1180 C C . THR A 1 153 ? -9.398 17.655 3.412 1.00 81.69 153 THR A C 1
ATOM 1182 O O . THR A 1 153 ? -10.516 17.142 3.312 1.00 81.69 153 THR A O 1
ATOM 1185 N N . GLY A 1 154 ? -8.760 17.818 4.579 1.00 82.31 154 GLY A N 1
ATOM 1186 C CA . GLY A 1 154 ? -9.190 17.207 5.838 1.00 82.31 154 GLY A CA 1
ATOM 1187 C C . GLY A 1 154 ? -9.161 15.681 5.765 1.00 82.31 154 GLY A C 1
ATOM 1188 O O . GLY A 1 154 ? -10.048 15.029 6.302 1.00 82.31 154 GLY A O 1
ATOM 1189 N N . SER A 1 155 ? -8.219 15.123 5.002 1.00 87.94 155 SER A N 1
ATOM 1190 C CA . SER A 1 155 ? -8.096 13.680 4.782 1.00 87.94 155 SER A CA 1
ATOM 1191 C C . SER A 1 155 ? -6.966 13.117 5.631 1.00 87.94 155 SER A C 1
ATOM 1193 O O . SER A 1 155 ? -5.971 13.799 5.875 1.00 87.94 155 SER A O 1
ATOM 1195 N N . VAL A 1 156 ? -7.089 11.850 6.013 1.00 89.81 156 VAL A N 1
ATOM 1196 C CA . VAL A 1 156 ? -6.042 11.104 6.718 1.00 89.81 156 VAL A CA 1
ATOM 1197 C C . VAL A 1 156 ? -5.525 10.011 5.791 1.00 89.81 156 VAL A C 1
ATOM 1199 O O . VAL A 1 156 ? -6.306 9.299 5.150 1.00 89.81 156 VAL A O 1
ATOM 1202 N N . LEU A 1 157 ? -4.203 9.902 5.706 1.00 91.38 157 LEU A N 1
ATOM 1203 C CA . LEU A 1 157 ? -3.504 8.819 5.033 1.00 91.38 157 LEU A CA 1
ATOM 1204 C C . LEU A 1 157 ? -3.301 7.671 6.021 1.00 91.38 157 LEU A C 1
ATOM 1206 O O . LEU A 1 157 ? -2.686 7.850 7.065 1.00 91.38 157 LEU A O 1
ATOM 1210 N N . ILE A 1 158 ? -3.779 6.490 5.666 1.00 93.62 158 ILE A N 1
ATOM 1211 C CA . ILE A 1 158 ? -3.590 5.242 6.388 1.00 93.62 158 ILE A CA 1
ATOM 1212 C C . ILE A 1 158 ? -2.747 4.333 5.499 1.00 93.62 158 ILE A C 1
ATOM 1214 O O . ILE A 1 158 ? -3.185 3.876 4.443 1.00 93.62 158 ILE A O 1
ATOM 1218 N N . SER A 1 159 ? -1.522 4.067 5.924 1.00 92.81 159 SER A N 1
ATOM 1219 C CA . SER A 1 159 ? -0.703 3.033 5.299 1.00 92.81 159 SER A CA 1
ATOM 1220 C C . SER A 1 159 ? -1.094 1.660 5.832 1.00 92.81 159 SER A C 1
ATOM 1222 O O . SER A 1 159 ? -1.439 1.508 7.006 1.00 92.81 159 SER A O 1
ATOM 1224 N N . VAL A 1 160 ? -1.058 0.661 4.960 1.00 93.38 160 VAL A N 1
ATOM 1225 C CA . VAL A 1 160 ? -1.349 -0.729 5.287 1.00 93.38 160 VAL A CA 1
ATOM 1226 C C . VAL A 1 160 ? -0.203 -1.578 4.759 1.00 93.38 160 VAL A C 1
ATOM 1228 O O . VAL A 1 160 ? -0.071 -1.792 3.554 1.00 93.38 160 VAL A O 1
ATOM 1231 N N . SER A 1 161 ? 0.611 -2.102 5.671 1.00 90.56 161 SER A N 1
ATOM 1232 C CA . SER A 1 161 ? 1.744 -2.961 5.341 1.00 90.56 161 SER A CA 1
ATOM 1233 C C . SER A 1 161 ? 1.464 -4.423 5.679 1.00 90.56 161 SER A C 1
ATOM 1235 O O . SER A 1 161 ? 0.872 -4.777 6.704 1.00 90.56 161 SER A O 1
ATOM 1237 N N . LYS A 1 162 ? 1.953 -5.299 4.798 1.00 86.94 162 LYS A N 1
ATOM 1238 C CA . LYS A 1 162 ? 1.873 -6.764 4.900 1.00 86.94 162 LYS A CA 1
ATOM 1239 C C . LYS A 1 162 ? 3.029 -7.354 5.725 1.00 86.94 162 LYS A C 1
ATOM 1241 O O . LYS A 1 162 ? 3.205 -8.570 5.743 1.00 86.94 162 LYS A O 1
ATOM 1246 N N . SER A 1 163 ? 3.819 -6.523 6.409 1.00 75.38 163 SER A N 1
ATOM 1247 C CA . SER A 1 163 ? 5.013 -6.942 7.163 1.00 75.38 163 SER A CA 1
ATOM 1248 C C . SER A 1 163 ? 4.733 -7.987 8.253 1.00 75.38 163 SER A C 1
ATOM 1250 O O . SER A 1 163 ? 5.595 -8.815 8.544 1.00 75.38 163 SER A O 1
ATOM 1252 N N . PHE A 1 164 ? 3.520 -8.003 8.817 1.00 70.94 164 PHE A N 1
ATOM 1253 C CA . PHE A 1 164 ? 3.082 -8.982 9.821 1.00 70.94 164 PHE A CA 1
ATOM 1254 C C . PHE A 1 164 ? 2.257 -10.147 9.256 1.00 70.94 164 PHE A C 1
ATOM 1256 O O . PHE A 1 164 ? 1.668 -10.904 10.031 1.00 70.94 164 PHE A O 1
ATOM 1263 N N . VAL A 1 165 ? 2.248 -10.363 7.934 1.00 63.84 165 VAL A N 1
ATOM 1264 C CA . VAL A 1 165 ? 1.694 -11.585 7.326 1.00 63.84 165 VAL A CA 1
ATOM 1265 C C . VAL A 1 165 ? 2.641 -12.753 7.629 1.00 63.84 165 VAL A C 1
ATOM 1267 O O . VAL A 1 165 ? 3.393 -13.234 6.786 1.00 63.84 165 VAL A O 1
ATOM 1270 N N . ASN A 1 166 ? 2.635 -13.192 8.885 1.00 65.50 166 ASN A N 1
ATOM 1271 C CA . ASN A 1 166 ? 3.407 -14.313 9.385 1.00 65.50 166 ASN A CA 1
ATOM 1272 C C . ASN A 1 166 ? 2.435 -15.343 9.989 1.00 65.50 166 ASN A C 1
ATOM 1274 O O . ASN A 1 166 ? 1.795 -15.053 11.005 1.00 65.50 166 ASN A O 1
ATOM 1278 N N . PRO A 1 167 ? 2.331 -16.553 9.406 1.00 60.84 167 PRO A N 1
ATOM 1279 C CA . PRO A 1 167 ? 1.381 -17.574 9.849 1.00 60.84 167 PRO A CA 1
ATOM 1280 C C . PRO A 1 167 ? 1.677 -18.118 11.256 1.00 60.84 167 PRO A C 1
ATOM 1282 O O . PRO A 1 167 ? 0.857 -18.837 11.821 1.00 60.84 167 PRO A O 1
ATOM 1285 N N . PHE A 1 168 ? 2.843 -17.804 11.827 1.00 64.81 168 PHE A N 1
ATOM 1286 C CA . PHE A 1 168 ? 3.257 -18.273 13.147 1.00 64.81 168 PHE A CA 1
ATOM 1287 C C . PHE A 1 168 ? 2.887 -17.322 14.289 1.00 64.81 168 PHE A C 1
ATOM 1289 O O . PHE A 1 168 ? 3.029 -17.713 15.449 1.00 64.81 168 PHE A O 1
ATOM 1296 N N . ILE A 1 169 ? 2.392 -16.113 13.998 1.00 69.31 169 ILE A N 1
ATOM 1297 C CA . ILE A 1 169 ? 1.900 -15.215 15.048 1.00 69.31 169 ILE A CA 1
ATOM 1298 C C . ILE A 1 169 ? 0.573 -15.770 15.563 1.00 69.31 169 ILE A C 1
ATOM 1300 O O . ILE A 1 169 ? -0.437 -15.755 14.859 1.00 69.31 169 ILE A O 1
ATOM 1304 N N . ARG A 1 170 ? 0.577 -16.262 16.805 1.00 67.25 170 ARG A N 1
ATOM 1305 C CA . ARG A 1 170 ? -0.639 -16.705 17.491 1.00 67.25 170 ARG A CA 1
ATOM 1306 C C . ARG A 1 170 ? -1.143 -15.602 18.405 1.00 67.25 170 ARG A C 1
ATOM 1308 O O . ARG A 1 170 ? -0.434 -15.172 19.314 1.00 67.25 170 ARG A O 1
ATOM 1315 N N . LEU A 1 171 ? -2.370 -15.170 18.154 1.00 72.81 171 LEU A N 1
ATOM 1316 C CA . LEU A 1 171 ? -3.121 -14.333 19.076 1.00 72.81 171 LEU A CA 1
ATOM 1317 C C . LEU A 1 171 ? -3.805 -15.219 20.128 1.00 72.81 171 LEU A C 1
ATOM 1319 O O . LEU A 1 171 ? -4.087 -16.385 19.840 1.00 72.81 171 LEU A O 1
ATOM 1323 N N . PRO A 1 172 ? -4.102 -14.690 21.325 1.00 73.69 172 PRO A N 1
ATOM 1324 C CA . PRO A 1 172 ? -5.075 -15.312 22.216 1.00 73.69 172 PRO A CA 1
ATOM 1325 C C . PRO A 1 172 ? -6.430 -15.467 21.505 1.00 73.69 172 PRO A C 1
ATOM 1327 O O . PRO A 1 172 ? -6.849 -14.547 20.804 1.00 73.69 172 PRO A O 1
ATOM 1330 N N . ASP A 1 173 ? -7.130 -16.587 21.716 1.00 73.00 173 ASP A N 1
ATOM 1331 C CA . ASP A 1 173 ? -8.404 -16.899 21.036 1.00 73.00 173 ASP A CA 1
ATOM 1332 C C . ASP A 1 173 ? -9.472 -15.804 21.219 1.00 73.00 173 ASP A C 1
ATOM 1334 O O . ASP A 1 173 ? -10.302 -15.577 20.343 1.00 73.00 173 ASP A O 1
ATOM 1338 N N . GLU A 1 174 ? -9.437 -15.096 22.350 1.00 70.44 174 GLU A N 1
ATOM 1339 C CA . GLU A 1 174 ? -10.328 -13.968 22.644 1.00 70.44 174 GLU A CA 1
ATOM 1340 C C . GLU A 1 174 ? -10.113 -12.790 21.684 1.00 70.44 174 GLU A C 1
ATOM 1342 O O . GLU A 1 174 ? -11.068 -12.130 21.294 1.00 70.44 174 GLU A O 1
ATOM 1347 N N . VAL A 1 175 ? -8.868 -12.549 21.267 1.00 72.44 175 VAL A N 1
ATOM 1348 C CA . VAL A 1 175 ? -8.497 -11.437 20.380 1.00 72.44 175 VAL A CA 1
ATOM 1349 C C . VAL A 1 175 ? -8.820 -11.755 18.922 1.00 72.44 175 VAL A C 1
ATOM 1351 O O . VAL A 1 175 ? -9.133 -10.861 18.147 1.00 72.44 175 VAL A O 1
ATOM 1354 N N . ASP A 1 176 ? -8.774 -13.031 18.535 1.00 74.06 176 ASP A N 1
ATOM 1355 C CA . ASP A 1 176 ? -9.078 -13.451 17.161 1.00 74.06 176 ASP A CA 1
ATOM 1356 C C . ASP A 1 176 ? -10.589 -13.583 16.884 1.00 74.06 176 ASP A C 1
ATOM 1358 O O . ASP A 1 176 ? -11.003 -13.866 15.760 1.00 74.06 176 ASP A O 1
ATOM 1362 N N . ALA A 1 177 ? -11.436 -13.374 17.896 1.00 79.50 177 ALA A N 1
ATOM 1363 C CA . ALA A 1 177 ? -12.887 -13.481 17.760 1.00 79.50 177 ALA A CA 1
ATOM 1364 C C . ALA A 1 177 ? -13.519 -12.301 16.994 1.00 79.50 177 ALA A C 1
ATOM 1366 O O . ALA A 1 177 ? -14.585 -12.460 16.393 1.00 79.50 177 ALA A O 1
ATOM 1367 N N . SER A 1 178 ? -12.877 -11.131 16.998 1.00 84.94 178 SER A N 1
ATOM 1368 C CA . SER A 1 178 ? -13.379 -9.892 16.396 1.00 84.94 178 SER A CA 1
ATOM 1369 C C . SER A 1 178 ? -12.267 -9.097 15.706 1.00 84.94 178 SER A C 1
ATOM 1371 O O . SER A 1 178 ? -11.088 -9.266 16.019 1.00 84.94 178 SER A O 1
ATOM 1373 N N . PRO A 1 179 ? -12.615 -8.220 14.745 1.00 90.12 179 PRO A N 1
ATOM 1374 C CA . PRO A 1 179 ? -11.687 -7.214 14.255 1.00 90.12 179 PRO A CA 1
ATOM 1375 C C . PRO A 1 179 ? -11.164 -6.342 15.402 1.00 90.12 179 PRO A C 1
ATOM 1377 O O . PRO A 1 179 ? -11.938 -5.913 16.260 1.00 90.12 179 PRO A O 1
ATOM 1380 N N . PHE A 1 180 ? -9.866 -6.057 15.404 1.00 90.88 180 PHE A N 1
ATOM 1381 C CA . PHE A 1 180 ? -9.229 -5.271 16.458 1.00 90.88 180 PHE A CA 1
ATOM 1382 C C . PHE A 1 180 ? -8.094 -4.408 15.913 1.00 90.88 180 PHE A C 1
ATOM 1384 O O . PHE A 1 180 ? -7.524 -4.679 14.848 1.00 90.88 180 PHE A O 1
ATOM 1391 N N . ILE A 1 181 ? -7.742 -3.398 16.700 1.00 91.94 181 ILE A N 1
ATOM 1392 C CA . ILE A 1 181 ? -6.550 -2.574 16.542 1.00 91.94 181 ILE A CA 1
ATOM 1393 C C . ILE A 1 181 ? -5.809 -2.495 17.879 1.00 91.94 181 ILE A C 1
ATOM 1395 O O . ILE A 1 181 ? -6.428 -2.336 18.928 1.00 91.94 181 ILE A O 1
ATOM 1399 N N . GLY A 1 182 ? -4.484 -2.620 17.851 1.00 89.94 182 GLY A N 1
ATOM 1400 C CA . GLY A 1 182 ? -3.629 -2.466 19.025 1.00 89.94 182 GLY A CA 1
ATOM 1401 C C . GLY A 1 182 ? -2.386 -1.644 18.721 1.00 89.94 182 GLY A C 1
ATOM 1402 O O . GLY A 1 182 ? -1.716 -1.887 17.721 1.00 89.94 182 GLY A O 1
ATOM 1403 N N . GLU A 1 183 ? -2.060 -0.689 19.585 1.00 90.00 183 GLU A N 1
ATOM 1404 C CA . GLU A 1 183 ? -0.838 0.113 19.455 1.00 90.00 183 GLU A CA 1
ATOM 1405 C C . GLU A 1 183 ? 0.406 -0.724 19.767 1.00 90.00 183 GLU A C 1
ATOM 1407 O O . GLU A 1 183 ? 0.470 -1.389 20.801 1.00 90.00 183 GLU A O 1
ATOM 1412 N N . ILE A 1 184 ? 1.417 -0.677 18.901 1.00 88.50 184 ILE A N 1
ATOM 1413 C CA . ILE A 1 184 ? 2.702 -1.341 19.110 1.00 88.50 184 ILE A CA 1
ATOM 1414 C C . ILE A 1 184 ? 3.610 -0.424 19.936 1.00 88.50 184 ILE A C 1
ATOM 1416 O O . ILE A 1 184 ? 4.043 0.628 19.472 1.00 88.50 184 ILE A O 1
ATOM 1420 N N . LEU A 1 185 ? 3.978 -0.856 21.146 1.00 85.62 185 LEU A N 1
ATOM 1421 C CA . LEU A 1 185 ? 4.838 -0.082 22.048 1.00 85.62 185 LEU A CA 1
ATOM 1422 C C . LEU A 1 185 ? 6.320 -0.197 21.656 1.00 85.62 185 LEU A C 1
ATOM 1424 O O . LEU A 1 185 ? 7.091 -0.929 22.280 1.00 85.62 185 LEU A O 1
ATOM 1428 N N . ASN A 1 186 ? 6.720 0.517 20.604 1.00 82.06 186 ASN A N 1
ATOM 1429 C CA . ASN A 1 186 ? 8.089 0.527 20.070 1.00 82.06 186 ASN A CA 1
ATOM 1430 C C . ASN A 1 186 ? 8.780 1.907 20.131 1.00 82.06 186 ASN A C 1
ATOM 1432 O O . ASN A 1 186 ? 9.961 2.000 19.800 1.00 82.06 186 ASN A O 1
ATOM 1436 N N . GLY A 1 187 ? 8.066 2.963 20.541 1.00 78.12 187 GLY A N 1
ATOM 1437 C CA . GLY A 1 187 ? 8.588 4.332 20.614 1.00 78.12 187 GLY A CA 1
ATOM 1438 C C . GLY A 1 187 ? 8.869 4.990 19.257 1.00 78.12 187 GLY A C 1
ATOM 1439 O O . GLY A 1 187 ? 9.625 5.959 19.205 1.00 78.12 187 GLY A O 1
ATOM 1440 N N . ARG A 1 188 ? 8.313 4.466 18.157 1.00 78.62 188 ARG A N 1
ATOM 1441 C CA . ARG A 1 188 ? 8.441 5.051 16.814 1.00 78.62 188 ARG A CA 1
ATOM 1442 C C . ARG A 1 188 ? 7.381 6.127 16.575 1.00 78.62 188 ARG A C 1
ATOM 1444 O O . ARG A 1 188 ? 6.301 6.085 17.155 1.00 78.62 188 ARG A O 1
ATOM 1451 N N . SER A 1 189 ? 7.708 7.082 15.706 1.00 77.50 189 SER A N 1
ATOM 1452 C CA . SER A 1 189 ? 6.779 8.096 15.198 1.00 77.50 189 SER A CA 1
ATOM 1453 C C . SER A 1 189 ? 6.886 8.137 13.668 1.00 77.50 189 SER A C 1
ATOM 1455 O O . SER A 1 189 ? 8.008 8.292 13.173 1.00 77.50 189 SER A O 1
ATOM 1457 N N . PRO A 1 190 ? 5.770 8.017 12.921 1.00 83.00 190 PRO A N 1
ATOM 1458 C CA . PRO A 1 190 ? 4.390 7.808 13.387 1.00 83.00 190 PRO A CA 1
ATOM 1459 C C . PRO A 1 190 ? 4.202 6.500 14.175 1.00 83.00 190 PRO A C 1
ATOM 1461 O O . PRO A 1 190 ? 4.979 5.554 14.015 1.00 83.00 190 PRO A O 1
ATOM 1464 N N . ARG A 1 191 ? 3.186 6.471 15.050 1.00 89.06 191 ARG A N 1
ATOM 1465 C CA . ARG A 1 191 ? 2.830 5.276 15.831 1.00 89.06 191 ARG A CA 1
ATOM 1466 C C . ARG A 1 191 ? 2.469 4.121 14.899 1.00 89.06 191 ARG A C 1
ATOM 1468 O O . ARG A 1 191 ? 1.794 4.309 13.885 1.00 89.06 191 ARG A O 1
ATOM 1475 N N . GLU A 1 192 ? 2.909 2.924 15.272 1.00 90.38 192 GLU A N 1
ATOM 1476 C CA . GLU A 1 192 ? 2.605 1.692 14.549 1.00 90.38 192 GLU A CA 1
ATOM 1477 C C . GLU A 1 192 ? 1.470 0.945 15.251 1.00 90.38 192 GLU A C 1
ATOM 1479 O O . GLU A 1 192 ? 1.486 0.760 16.468 1.00 90.38 192 GLU A O 1
ATOM 1484 N N . TYR A 1 193 ? 0.509 0.461 14.474 1.00 91.50 193 TYR A N 1
ATOM 1485 C CA . TYR A 1 193 ? -0.625 -0.300 14.975 1.00 91.50 193 TYR A CA 1
ATOM 1486 C C . TYR A 1 193 ? -0.653 -1.685 14.344 1.00 91.50 193 TYR A C 1
ATOM 1488 O O . TYR A 1 193 ? -0.417 -1.856 13.147 1.00 91.50 193 TYR A O 1
ATOM 1496 N N . LEU A 1 194 ? -0.970 -2.687 15.153 1.00 91.25 194 LEU A N 1
ATOM 1497 C CA . LEU A 1 194 ? -1.278 -4.027 14.692 1.00 91.25 194 LEU A CA 1
ATOM 1498 C C . LEU A 1 194 ? -2.787 -4.150 14.521 1.00 91.25 194 LEU A C 1
ATOM 1500 O O . LEU A 1 194 ? -3.544 -3.918 15.463 1.00 91.25 194 LEU A O 1
ATOM 1504 N N . VAL A 1 195 ? -3.217 -4.538 13.326 1.00 91.81 195 VAL A N 1
ATOM 1505 C CA . VAL A 1 195 ? -4.632 -4.575 12.963 1.00 91.81 195 VAL A CA 1
ATOM 1506 C C . VAL A 1 195 ? -5.015 -5.946 12.431 1.00 91.81 195 VAL A C 1
ATOM 1508 O O . VAL A 1 195 ? -4.285 -6.575 11.659 1.00 91.81 195 VAL A O 1
ATOM 1511 N N . ARG A 1 196 ? -6.218 -6.381 12.805 1.00 90.50 196 ARG A N 1
ATOM 1512 C CA . ARG A 1 196 ? -6.940 -7.465 12.144 1.00 90.50 196 ARG A CA 1
ATOM 1513 C C . ARG A 1 196 ? -8.307 -6.949 11.726 1.00 90.50 196 ARG A C 1
ATOM 1515 O O . ARG A 1 196 ? -9.136 -6.644 12.570 1.00 90.50 196 ARG A O 1
ATOM 1522 N N . LEU A 1 197 ? -8.544 -6.862 10.418 1.00 91.31 197 LEU A N 1
ATOM 1523 C CA . LEU A 1 197 ? -9.805 -6.342 9.871 1.00 91.31 197 LEU A CA 1
ATOM 1524 C C . LEU A 1 197 ? -10.905 -7.409 9.786 1.00 91.31 197 LEU A C 1
ATOM 1526 O O . LEU A 1 197 ? -12.083 -7.080 9.664 1.00 91.31 197 LEU A O 1
ATOM 1530 N N . ARG A 1 198 ? -10.538 -8.695 9.829 1.00 89.06 198 ARG A N 1
ATOM 1531 C CA . ARG A 1 198 ? -11.477 -9.820 9.794 1.00 89.06 198 ARG A CA 1
ATOM 1532 C C . ARG A 1 198 ? -10.974 -10.967 10.686 1.00 89.06 198 ARG A C 1
ATOM 1534 O O . ARG A 1 198 ? -9.793 -11.296 10.610 1.00 89.06 198 ARG A O 1
ATOM 1541 N N . PRO A 1 199 ? -11.839 -11.620 11.482 1.00 86.31 199 PRO A N 1
ATOM 1542 C CA . PRO A 1 199 ? -11.459 -12.806 12.253 1.00 86.31 199 PRO A CA 1
ATOM 1543 C C . PRO A 1 199 ? -10.788 -13.878 11.383 1.00 86.31 199 PRO A C 1
ATOM 1545 O O . PRO A 1 199 ? -11.255 -14.159 10.274 1.00 86.31 199 PRO A O 1
ATOM 1548 N N . GLY A 1 200 ? -9.684 -14.454 11.866 1.00 82.00 200 GLY A N 1
ATOM 1549 C CA . GLY A 1 200 ? -8.920 -15.485 11.152 1.00 82.00 200 GLY A CA 1
ATOM 1550 C C . GLY A 1 200 ? -8.134 -15.013 9.916 1.00 82.00 200 GLY A C 1
ATOM 1551 O O . GLY A 1 200 ? -7.563 -15.847 9.212 1.00 82.00 200 GLY A O 1
ATOM 1552 N N . SER A 1 201 ? -8.087 -13.709 9.621 1.00 86.81 201 SER A N 1
ATOM 1553 C CA . SER A 1 201 ? -7.258 -13.168 8.537 1.00 86.81 201 SER A CA 1
ATOM 1554 C C . SER A 1 201 ? -5.812 -12.899 8.976 1.00 86.81 201 SER A C 1
ATOM 1556 O O . SER A 1 201 ? -5.529 -12.849 10.173 1.00 86.81 201 SER A O 1
ATOM 1558 N N . PRO A 1 202 ? -4.872 -12.664 8.041 1.00 85.69 202 PRO A N 1
ATOM 1559 C CA . PRO A 1 202 ? -3.535 -12.195 8.392 1.00 85.69 202 PRO A CA 1
ATOM 1560 C C . PRO A 1 202 ? -3.549 -10.892 9.203 1.00 85.69 202 PRO A C 1
ATOM 1562 O O . PRO A 1 202 ? -4.487 -10.097 9.105 1.00 85.69 202 PRO A O 1
ATOM 1565 N N . LEU A 1 203 ? -2.488 -10.680 9.987 1.00 88.88 203 LEU A N 1
ATOM 1566 C CA . LEU A 1 203 ? -2.231 -9.408 10.662 1.00 88.88 203 LEU A CA 1
ATOM 1567 C C . LEU A 1 203 ? -1.630 -8.405 9.693 1.00 88.88 203 LEU A C 1
ATOM 1569 O O . LEU A 1 203 ? -0.787 -8.754 8.865 1.00 88.88 203 LEU A O 1
ATOM 1573 N N . LEU A 1 204 ? -2.035 -7.154 9.860 1.00 91.50 204 LEU A N 1
ATOM 1574 C CA . LEU A 1 204 ? -1.541 -6.020 9.099 1.00 91.50 204 LEU A CA 1
ATOM 1575 C C . LEU A 1 204 ? -0.878 -5.023 10.045 1.00 91.50 204 LEU A C 1
ATOM 1577 O O . LEU A 1 204 ? -1.309 -4.870 11.190 1.00 91.50 204 LEU A O 1
ATOM 1581 N N . LYS A 1 205 ? 0.156 -4.338 9.552 1.00 91.31 205 LYS A N 1
ATOM 1582 C CA . LYS A 1 205 ? 0.647 -3.115 10.189 1.00 91.31 205 LYS A CA 1
ATOM 1583 C C . LYS A 1 205 ? -0.110 -1.935 9.600 1.00 91.31 205 LYS A C 1
ATOM 1585 O O . LYS A 1 205 ? -0.250 -1.863 8.380 1.00 91.31 205 LYS A O 1
ATOM 1590 N N . VAL A 1 206 ? -0.556 -1.025 10.450 1.00 93.50 206 VAL A N 1
ATOM 1591 C CA . VAL A 1 206 ? -1.202 0.219 10.047 1.00 93.50 206 VAL A CA 1
ATOM 1592 C C . VAL A 1 206 ? -0.482 1.397 10.686 1.00 93.50 206 VAL A C 1
ATOM 1594 O O . VAL A 1 206 ? -0.131 1.341 11.861 1.00 93.50 206 VAL A O 1
ATOM 1597 N N . GLU A 1 207 ? -0.264 2.458 9.917 1.00 92.56 207 GLU A N 1
ATOM 1598 C CA . GLU A 1 207 ? 0.289 3.730 10.397 1.00 92.56 207 GLU A CA 1
ATOM 1599 C C . GLU A 1 207 ? -0.523 4.871 9.774 1.00 92.56 207 GLU A C 1
ATOM 1601 O O . GLU A 1 207 ? -0.877 4.795 8.592 1.00 92.56 207 GLU A O 1
ATOM 1606 N N . ALA A 1 208 ? -0.813 5.916 10.549 1.00 91.44 208 ALA A N 1
ATOM 1607 C CA . ALA A 1 208 ? -1.637 7.044 10.118 1.00 91.44 208 ALA A CA 1
ATOM 1608 C C . ALA A 1 208 ? -0.823 8.342 9.996 1.00 91.44 208 ALA A C 1
ATOM 1610 O O . ALA A 1 208 ? 0.087 8.602 10.786 1.00 91.44 208 ALA A O 1
ATOM 1611 N N . TYR A 1 209 ? -1.169 9.162 9.002 1.00 88.38 209 TYR A N 1
ATOM 1612 C CA . TYR A 1 209 ? -0.611 10.492 8.790 1.00 88.38 209 TYR A CA 1
ATOM 1613 C C . TYR A 1 209 ? -1.687 11.505 8.349 1.00 88.38 209 TYR A C 1
ATOM 1615 O O . TYR A 1 209 ? -2.365 11.261 7.348 1.00 88.38 209 TYR A O 1
ATOM 1623 N N . PRO A 1 210 ? -1.812 12.676 9.001 1.00 87.44 210 PRO A N 1
ATOM 1624 C CA . PRO A 1 210 ? -1.200 13.037 10.284 1.00 87.44 210 PRO A CA 1
ATOM 1625 C C . PRO A 1 210 ? -1.515 12.025 11.398 1.00 87.44 210 PRO A C 1
ATOM 1627 O O . PRO A 1 210 ? -2.399 11.187 11.243 1.00 87.44 210 PRO A O 1
ATOM 1630 N N . GLU A 1 211 ? -0.753 12.068 12.490 1.00 87.56 211 GLU A N 1
ATOM 1631 C CA . GLU A 1 211 ? -0.985 11.178 13.632 1.00 87.56 211 GLU A CA 1
ATOM 1632 C C . GLU A 1 211 ? -2.358 11.485 14.252 1.00 87.56 211 GLU A C 1
ATOM 1634 O O . GLU A 1 211 ? -2.688 12.651 14.478 1.00 87.56 211 GLU A O 1
ATOM 1639 N N . VAL A 1 212 ? -3.154 10.440 14.481 1.00 89.12 212 VAL A N 1
ATOM 1640 C CA . VAL A 1 212 ? -4.510 10.505 15.047 1.00 89.12 212 VAL A CA 1
ATOM 1641 C C . VAL A 1 212 ? -4.586 9.631 16.294 1.00 89.12 212 VAL A C 1
ATOM 1643 O O . VAL A 1 212 ? -3.803 8.690 16.454 1.00 89.12 212 VAL A O 1
ATOM 1646 N N . GLU A 1 213 ? -5.539 9.922 17.175 1.00 90.44 213 GLU A N 1
ATOM 1647 C CA . GLU A 1 213 ? -5.748 9.110 18.373 1.00 90.44 213 GLU A CA 1
ATOM 1648 C C . GLU A 1 213 ? -6.310 7.723 18.025 1.00 90.44 213 GLU A C 1
ATOM 1650 O O . GLU A 1 213 ? -6.993 7.529 17.015 1.00 90.44 213 GLU A O 1
ATOM 1655 N N . LEU A 1 214 ? -6.030 6.736 18.881 1.00 89.88 214 LEU A N 1
ATOM 1656 C CA . LEU A 1 214 ? -6.386 5.335 18.633 1.00 89.88 214 LEU A CA 1
ATOM 1657 C C . LEU A 1 214 ? -7.902 5.130 18.441 1.00 89.88 214 LEU A C 1
ATOM 1659 O O . LEU A 1 214 ? -8.304 4.330 17.597 1.00 89.88 214 LEU A O 1
ATOM 1663 N N . ASP A 1 215 ? -8.739 5.854 19.191 1.00 89.00 215 ASP A N 1
ATOM 1664 C CA . ASP A 1 215 ? -10.202 5.779 19.070 1.00 89.00 215 ASP A CA 1
ATOM 1665 C C . ASP A 1 215 ? -10.691 6.315 17.715 1.00 89.00 215 ASP A C 1
ATOM 1667 O O . ASP A 1 215 ? -11.551 5.707 17.072 1.00 89.00 215 ASP A O 1
ATOM 1671 N N . GLU A 1 216 ? -10.098 7.416 17.242 1.00 89.44 216 GLU A N 1
ATOM 1672 C CA . GLU A 1 216 ? -10.400 7.995 15.930 1.00 89.44 216 GLU A CA 1
ATOM 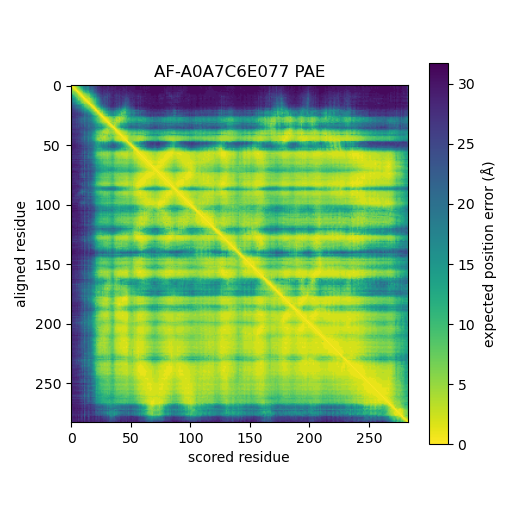1673 C C . GLU A 1 216 ? -9.991 7.029 14.812 1.00 89.44 216 GLU A C 1
ATOM 1675 O O . GLU A 1 216 ? -10.795 6.726 13.928 1.00 89.44 216 GLU A O 1
ATOM 1680 N N . LEU A 1 217 ? -8.786 6.454 14.893 1.00 91.56 217 LEU A N 1
ATOM 1681 C CA . LEU A 1 217 ? -8.320 5.452 13.934 1.00 91.56 217 LEU A CA 1
ATOM 1682 C C . LEU A 1 217 ? -9.204 4.195 13.938 1.00 91.56 217 LEU A C 1
ATOM 1684 O O . LEU A 1 217 ? -9.508 3.657 12.873 1.00 91.56 217 LEU A O 1
ATOM 1688 N N . SER A 1 218 ? -9.658 3.742 15.109 1.00 91.75 218 SER A N 1
ATOM 1689 C CA . SER A 1 218 ? -10.599 2.622 15.223 1.00 91.75 218 SER A CA 1
ATOM 1690 C C . SER A 1 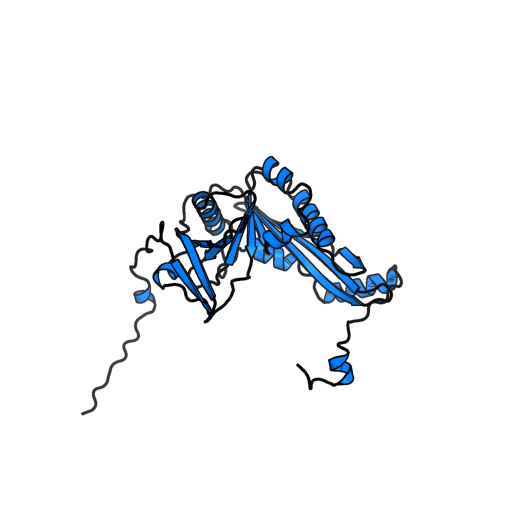218 ? -11.918 2.921 14.496 1.00 91.75 218 SER A C 1
ATOM 1692 O O . SER A 1 218 ? -12.372 2.111 13.685 1.00 91.75 218 SER A O 1
ATOM 1694 N N . SER A 1 219 ? -12.488 4.117 14.688 1.00 89.69 219 SER A N 1
ATOM 1695 C CA . SER A 1 219 ? -13.709 4.567 13.994 1.00 89.69 219 SER A CA 1
ATOM 1696 C C . SER A 1 219 ? -13.522 4.676 12.472 1.00 89.69 219 SER A C 1
ATOM 1698 O O . SER A 1 219 ? -14.387 4.290 11.674 1.00 89.69 219 SER A O 1
ATOM 1700 N N . MET A 1 220 ? -12.347 5.130 12.037 1.00 90.62 220 MET A N 1
ATOM 1701 C CA . MET A 1 220 ? -11.975 5.145 10.627 1.00 90.62 220 MET A CA 1
ATOM 1702 C C . MET A 1 220 ? -11.916 3.723 10.049 1.00 90.62 220 MET A C 1
ATOM 1704 O O . MET A 1 220 ? -12.514 3.459 9.005 1.00 90.62 220 MET A O 1
ATOM 1708 N N . LEU A 1 221 ? -11.254 2.779 10.723 1.00 92.44 221 LEU A N 1
ATOM 1709 C CA . LEU A 1 221 ? -11.182 1.385 10.274 1.00 92.44 221 LEU A CA 1
ATOM 1710 C C . LEU A 1 221 ? -12.548 0.682 10.299 1.00 92.44 221 LEU A C 1
ATOM 1712 O O . LEU A 1 221 ? -12.826 -0.140 9.425 1.00 92.44 221 LEU A O 1
ATOM 1716 N N . ALA A 1 222 ? -13.431 1.036 11.233 1.00 90.56 222 ALA A N 1
ATOM 1717 C CA . ALA A 1 222 ? -14.824 0.593 11.227 1.00 90.56 222 ALA A CA 1
ATOM 1718 C C . ALA A 1 222 ? -15.539 1.035 9.942 1.00 90.56 222 ALA A C 1
ATOM 1720 O O . ALA A 1 222 ? -16.124 0.222 9.221 1.00 90.56 222 ALA A O 1
ATOM 1721 N N . SER A 1 223 ? -15.402 2.317 9.596 1.00 88.69 223 SER A N 1
ATOM 1722 C CA . SER A 1 223 ? -15.946 2.876 8.356 1.00 88.69 223 SER A CA 1
ATOM 1723 C C . SER A 1 223 ? -15.341 2.213 7.108 1.00 88.69 223 SER A C 1
ATOM 1725 O O . SER A 1 223 ? -16.057 1.958 6.139 1.00 88.69 223 SER A O 1
ATOM 1727 N N . LEU A 1 224 ? -14.047 1.872 7.131 1.00 90.94 224 LEU A N 1
ATOM 1728 C CA . LEU A 1 224 ? -13.371 1.117 6.068 1.00 90.94 224 LEU A CA 1
ATOM 1729 C C . LEU A 1 224 ? -14.001 -0.267 5.859 1.00 90.94 224 LEU A C 1
ATOM 1731 O O . LEU A 1 2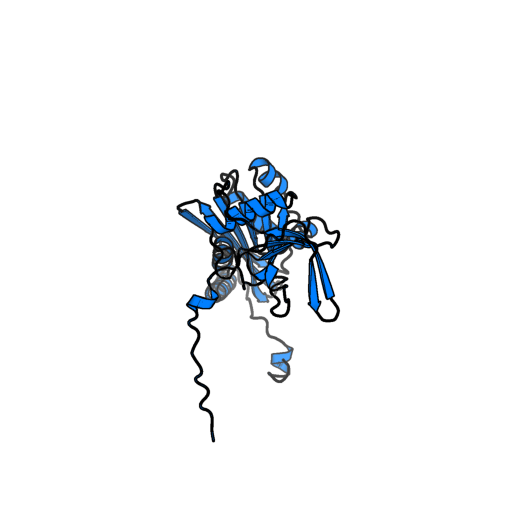24 ? -14.299 -0.641 4.723 1.00 90.94 224 LEU A O 1
ATOM 1735 N N . ILE A 1 225 ? -14.236 -1.015 6.940 1.00 89.94 225 ILE A N 1
ATOM 1736 C CA . ILE A 1 225 ? -14.852 -2.349 6.886 1.00 89.94 225 ILE A CA 1
ATOM 1737 C C . ILE A 1 225 ? -16.261 -2.275 6.280 1.00 89.94 225 ILE A C 1
ATOM 1739 O O . ILE A 1 225 ? -16.611 -3.129 5.463 1.00 89.94 225 ILE A O 1
ATOM 1743 N N . LEU A 1 226 ? -17.039 -1.248 6.640 1.00 87.06 226 LEU A N 1
ATOM 1744 C CA . LEU A 1 226 ? -18.412 -1.052 6.167 1.00 87.06 226 LEU A CA 1
ATOM 1745 C C . LEU A 1 226 ? -18.495 -0.603 4.701 1.00 87.06 226 LEU A C 1
ATOM 1747 O O . LEU A 1 226 ? -19.320 -1.121 3.950 1.00 87.06 226 LEU A O 1
ATOM 1751 N N . ILE A 1 227 ? -17.662 0.358 4.286 1.00 86.44 227 ILE A N 1
ATOM 1752 C CA . ILE A 1 227 ? -17.730 0.954 2.942 1.00 86.44 227 ILE A CA 1
ATOM 1753 C C . ILE A 1 227 ? -16.955 0.114 1.922 1.00 86.44 227 ILE A C 1
ATOM 1755 O O . ILE A 1 227 ? -17.435 -0.131 0.809 1.00 86.44 227 ILE A O 1
ATOM 1759 N N . ASP A 1 228 ? -15.727 -0.295 2.248 1.00 88.19 228 ASP A N 1
ATOM 1760 C CA . ASP A 1 228 ? -14.856 -0.940 1.269 1.00 88.19 228 ASP A CA 1
ATOM 1761 C C . ASP A 1 228 ? -15.128 -2.439 1.136 1.00 88.19 228 ASP A C 1
ATOM 1763 O O . ASP A 1 228 ? -15.182 -2.985 0.033 1.00 88.19 228 ASP A O 1
ATOM 1767 N N . GLY A 1 229 ? -15.377 -3.093 2.264 1.00 83.50 229 GLY A N 1
ATOM 1768 C CA . GLY A 1 229 ? -15.283 -4.538 2.351 1.00 83.50 229 GLY A CA 1
ATOM 1769 C C . GLY A 1 229 ? -13.821 -4.987 2.429 1.00 83.50 229 GLY A C 1
ATOM 1770 O O . GLY A 1 229 ? -12.939 -4.504 1.722 1.00 83.50 229 GLY A O 1
ATOM 1771 N N . VAL A 1 230 ? -13.565 -5.931 3.332 1.00 86.06 230 VAL A N 1
ATOM 1772 C CA . VAL A 1 230 ? -12.217 -6.424 3.661 1.00 86.06 230 VAL A CA 1
ATOM 1773 C C . VAL A 1 230 ? -12.073 -7.899 3.293 1.00 86.06 230 VAL A C 1
ATOM 1775 O O . VAL A 1 230 ? -12.093 -8.783 4.153 1.00 86.06 230 VAL A O 1
ATOM 1778 N N . GLU A 1 231 ? -12.012 -8.202 1.995 1.00 81.75 231 GLU A N 1
ATOM 1779 C CA . GLU A 1 231 ? -11.886 -9.582 1.516 1.00 81.75 231 GLU A CA 1
ATOM 1780 C C . GLU A 1 231 ? -10.549 -10.193 1.971 1.00 81.75 231 GLU A C 1
ATOM 1782 O O . GLU A 1 231 ? -9.494 -9.573 1.868 1.00 81.75 231 GLU A O 1
ATOM 1787 N N . TYR A 1 232 ? -10.588 -11.398 2.551 1.00 84.50 232 TYR A N 1
ATOM 1788 C CA . TYR A 1 232 ? -9.422 -12.047 3.179 1.00 84.50 232 TYR A CA 1
ATOM 1789 C C . TYR A 1 232 ? -8.696 -11.193 4.241 1.00 84.50 232 TYR A C 1
ATOM 1791 O O . TYR A 1 232 ? -7.540 -11.461 4.559 1.00 84.50 232 TYR A O 1
ATOM 1799 N N . GLY A 1 233 ? -9.377 -10.191 4.811 1.00 88.31 233 GLY A N 1
ATOM 1800 C CA . GLY A 1 233 ? -8.819 -9.273 5.805 1.00 88.31 233 GLY A CA 1
ATOM 1801 C C . GLY A 1 233 ? -7.953 -8.152 5.240 1.00 88.31 233 GLY A C 1
ATOM 1802 O O . GLY A 1 233 ? -7.272 -7.497 6.020 1.00 88.31 233 GLY A O 1
ATOM 1803 N N . TYR A 1 234 ? -7.983 -7.918 3.926 1.00 91.88 234 TYR A N 1
ATOM 1804 C CA . TYR A 1 234 ? -7.283 -6.811 3.276 1.00 91.88 234 TYR A CA 1
ATOM 1805 C C . TYR A 1 234 ? -8.288 -5.890 2.557 1.00 91.88 234 TYR A C 1
ATOM 1807 O O . TYR A 1 234 ? -9.265 -6.404 2.006 1.00 91.88 234 TYR A O 1
ATOM 1815 N N . PRO A 1 235 ? -8.104 -4.554 2.560 1.00 94.00 235 PRO A N 1
ATOM 1816 C CA . PRO A 1 235 ? -9.037 -3.633 1.906 1.00 94.00 235 PRO A CA 1
ATOM 1817 C C . PRO A 1 235 ? -9.158 -3.883 0.399 1.00 94.00 235 PRO A C 1
ATOM 1819 O O . PRO A 1 235 ? -8.154 -4.012 -0.311 1.00 94.00 235 PRO A O 1
ATOM 1822 N N . GLU A 1 236 ? -10.392 -3.939 -0.098 1.00 93.44 236 GLU A N 1
ATOM 1823 C CA . GLU A 1 236 ? -10.675 -4.233 -1.502 1.00 93.44 236 GLU A CA 1
ATOM 1824 C C . GLU A 1 236 ? -10.159 -3.142 -2.444 1.00 93.44 236 GLU A C 1
ATOM 1826 O O . GLU A 1 236 ? -9.567 -3.443 -3.480 1.00 93.44 236 GLU A O 1
ATOM 1831 N N . THR A 1 237 ? -10.303 -1.872 -2.073 1.00 94.50 237 THR A N 1
ATOM 1832 C CA . THR A 1 237 ? -9.777 -0.750 -2.859 1.00 94.50 237 THR A CA 1
ATOM 1833 C C . THR A 1 237 ? -8.261 -0.812 -3.014 1.00 94.50 237 THR A C 1
ATOM 1835 O O . THR A 1 237 ? -7.770 -0.622 -4.129 1.00 94.50 237 THR A O 1
ATOM 1838 N N . LEU A 1 238 ? -7.515 -1.146 -1.951 1.00 94.44 238 LEU A N 1
ATOM 1839 C CA . LEU A 1 238 ? -6.067 -1.385 -2.032 1.00 94.44 238 LEU A CA 1
ATOM 1840 C C . LEU A 1 238 ? -5.735 -2.581 -2.921 1.00 94.44 238 LEU A C 1
ATOM 1842 O O . LEU A 1 238 ? -4.815 -2.506 -3.735 1.00 94.44 238 LEU A O 1
ATOM 1846 N N . ARG A 1 239 ? -6.501 -3.674 -2.825 1.00 93.56 239 ARG A N 1
ATOM 1847 C CA . ARG A 1 239 ? -6.308 -4.842 -3.696 1.00 93.56 239 ARG A CA 1
ATOM 1848 C C . ARG A 1 239 ? -6.477 -4.470 -5.167 1.00 93.56 239 ARG A C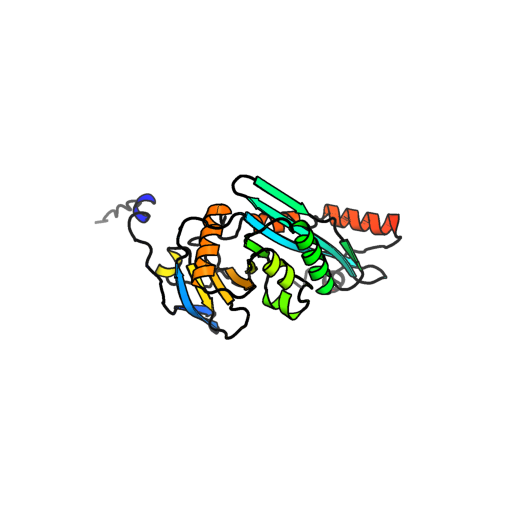 1
ATOM 1850 O O . ARG A 1 239 ? -5.654 -4.859 -5.994 1.00 93.56 239 ARG A O 1
ATOM 1857 N N . ILE A 1 240 ? -7.513 -3.697 -5.493 1.00 95.12 240 ILE A N 1
ATOM 1858 C CA . ILE A 1 240 ? -7.749 -3.196 -6.850 1.00 95.12 240 ILE A CA 1
ATOM 1859 C C . ILE A 1 240 ? -6.597 -2.278 -7.273 1.00 95.12 240 ILE A C 1
ATOM 1861 O O . ILE A 1 240 ? -6.051 -2.477 -8.356 1.00 95.12 240 ILE A O 1
ATOM 1865 N N . ALA A 1 241 ? -6.176 -1.326 -6.434 1.00 94.56 241 ALA A N 1
ATOM 1866 C CA . ALA A 1 241 ? -5.061 -0.431 -6.752 1.00 94.56 241 ALA A CA 1
ATOM 1867 C C . ALA A 1 241 ? -3.796 -1.230 -7.106 1.00 94.56 241 ALA A C 1
ATOM 1869 O O . ALA A 1 241 ? -3.215 -1.011 -8.169 1.00 94.56 241 ALA A O 1
ATOM 1870 N N . HIS A 1 242 ? -3.475 -2.246 -6.303 1.00 92.88 242 HIS A N 1
ATOM 1871 C CA . HIS A 1 242 ? -2.355 -3.156 -6.534 1.00 92.88 242 HIS A CA 1
ATOM 1872 C C . HIS A 1 242 ? -2.474 -3.990 -7.822 1.00 92.88 242 HIS A C 1
ATOM 1874 O O . HIS A 1 242 ? -1.492 -4.259 -8.513 1.00 92.88 242 HIS A O 1
ATOM 1880 N N . ILE A 1 243 ? -3.680 -4.429 -8.189 1.00 94.56 243 ILE A N 1
ATOM 1881 C CA . ILE A 1 243 ? -3.897 -5.152 -9.453 1.00 94.56 243 ILE A CA 1
ATOM 1882 C C . ILE A 1 243 ? -3.655 -4.230 -10.655 1.00 94.56 243 ILE A C 1
ATOM 1884 O O . ILE A 1 243 ? -3.079 -4.663 -11.654 1.00 94.56 243 ILE A O 1
ATOM 1888 N N . TYR A 1 244 ? -4.092 -2.972 -10.577 1.00 95.44 244 TYR A N 1
ATOM 1889 C CA . TYR A 1 244 ? -4.026 -2.028 -11.694 1.00 95.44 244 TYR A CA 1
ATOM 1890 C C . TYR A 1 244 ? -2.679 -1.305 -11.829 1.00 95.44 244 TYR A C 1
ATOM 1892 O O . TYR A 1 244 ? -2.354 -0.860 -12.936 1.00 95.44 244 TYR A O 1
ATOM 1900 N N . SER A 1 245 ? -1.889 -1.222 -10.757 1.00 93.50 245 SER A N 1
ATOM 1901 C CA . SER A 1 245 ? -0.505 -0.730 -10.772 1.00 93.50 245 SER A CA 1
ATOM 1902 C C . SER A 1 245 ? 0.470 -1.754 -11.369 1.00 93.50 245 SER A C 1
ATOM 1904 O O . SER A 1 245 ? 1.506 -1.374 -11.917 1.00 93.50 245 SER A O 1
ATOM 1906 N N . LYS A 1 246 ? 0.144 -3.055 -11.340 1.00 94.69 246 LYS A N 1
ATOM 1907 C CA . LYS A 1 246 ? 1.013 -4.095 -11.903 1.00 94.69 246 LYS A CA 1
ATOM 1908 C C . LYS A 1 246 ? 1.289 -3.878 -13.384 1.00 94.69 246 LYS A C 1
ATOM 1910 O O . LYS A 1 246 ? 0.392 -3.632 -14.193 1.00 94.69 246 LYS A O 1
ATOM 1915 N N . ILE A 1 247 ? 2.559 -4.035 -13.741 1.00 94.62 247 ILE A N 1
ATOM 1916 C CA . ILE A 1 247 ? 3.036 -4.032 -15.123 1.00 94.62 247 ILE A CA 1
ATOM 1917 C C . ILE A 1 247 ? 3.140 -5.486 -15.577 1.00 94.62 247 ILE A C 1
ATOM 1919 O O . ILE A 1 247 ? 3.882 -6.285 -15.004 1.00 94.62 247 ILE A O 1
ATOM 1923 N N . LEU A 1 248 ? 2.363 -5.850 -16.595 1.00 94.12 248 LEU A N 1
ATOM 1924 C CA . LEU A 1 248 ? 2.283 -7.235 -17.058 1.00 94.12 248 LEU A CA 1
ATOM 1925 C C . LEU A 1 248 ? 3.500 -7.617 -17.909 1.00 94.12 248 LEU A C 1
ATOM 1927 O O . LEU A 1 248 ? 4.119 -6.778 -18.558 1.00 94.12 248 LEU A O 1
ATOM 1931 N N . GLN A 1 249 ? 3.798 -8.915 -18.008 1.00 92.44 249 GLN A N 1
ATOM 1932 C CA . GLN A 1 249 ? 4.927 -9.400 -18.819 1.00 92.44 249 GLN A CA 1
ATOM 1933 C C . GLN A 1 249 ? 4.800 -9.040 -20.307 1.00 92.44 249 GLN A C 1
ATOM 1935 O O . GLN A 1 249 ? 5.790 -8.719 -20.962 1.00 92.44 249 GLN A O 1
ATOM 1940 N N . VAL A 1 250 ? 3.577 -9.026 -20.845 1.00 95.00 250 VAL A N 1
ATOM 1941 C CA . VAL A 1 250 ? 3.319 -8.551 -22.215 1.00 95.00 250 VAL A CA 1
ATOM 1942 C C . VAL A 1 250 ? 3.647 -7.062 -22.377 1.00 95.00 250 VAL A C 1
ATOM 1944 O O . VAL A 1 250 ? 4.161 -6.646 -23.415 1.00 95.00 250 VAL A O 1
ATOM 1947 N N . GLU A 1 251 ? 3.419 -6.258 -21.337 1.00 95.12 251 GLU A N 1
ATOM 1948 C CA . GLU A 1 251 ? 3.789 -4.844 -21.325 1.00 95.12 251 GLU A CA 1
ATOM 1949 C C . GLU A 1 251 ? 5.305 -4.688 -21.225 1.00 95.12 251 GLU A C 1
ATOM 1951 O O . GLU A 1 251 ? 5.864 -3.900 -21.975 1.00 95.12 251 GLU A O 1
ATOM 1956 N N . VAL A 1 252 ? 5.992 -5.497 -20.409 1.00 94.81 252 VAL A N 1
ATOM 1957 C CA . VAL A 1 252 ? 7.466 -5.537 -20.357 1.00 94.81 252 VAL A CA 1
ATOM 1958 C C . VAL A 1 252 ? 8.057 -5.822 -21.741 1.00 94.81 252 VAL A C 1
ATOM 1960 O O . VAL A 1 252 ? 8.942 -5.096 -22.193 1.00 94.81 252 VAL A O 1
ATOM 1963 N N . LEU A 1 253 ? 7.548 -6.830 -22.457 1.00 94.12 253 LEU A N 1
ATOM 1964 C CA . LEU A 1 253 ? 7.981 -7.125 -23.829 1.00 94.12 253 LEU A CA 1
ATOM 1965 C C . LEU A 1 253 ? 7.709 -5.952 -24.778 1.00 94.12 253 LEU A C 1
ATOM 1967 O O . LEU A 1 253 ? 8.577 -5.577 -25.566 1.00 94.12 253 LEU A O 1
ATOM 1971 N N . THR A 1 254 ? 6.533 -5.334 -24.664 1.00 95.25 254 THR A N 1
ATOM 1972 C CA . THR A 1 254 ? 6.158 -4.166 -25.470 1.00 95.25 254 THR A CA 1
ATOM 1973 C C . THR A 1 254 ? 7.091 -2.983 -25.208 1.00 95.25 254 THR A C 1
ATOM 1975 O O . THR A 1 254 ? 7.555 -2.352 -26.156 1.00 95.25 254 THR A O 1
ATOM 1978 N N . LEU A 1 255 ? 7.422 -2.708 -23.945 1.00 95.12 255 LEU A N 1
ATOM 1979 C CA . LEU A 1 255 ? 8.346 -1.646 -23.551 1.00 95.12 255 LEU A CA 1
ATOM 1980 C C . LEU A 1 255 ? 9.750 -1.902 -24.107 1.00 95.12 255 LEU A C 1
ATOM 1982 O O . LEU A 1 255 ? 10.333 -0.988 -24.683 1.00 95.12 255 LEU A O 1
ATOM 1986 N N . ARG A 1 256 ? 10.258 -3.143 -24.049 1.00 94.88 256 ARG A N 1
ATOM 1987 C CA . ARG A 1 256 ? 11.534 -3.515 -24.694 1.00 94.88 256 ARG A CA 1
ATOM 1988 C C . ARG A 1 256 ? 11.504 -3.261 -26.203 1.00 94.88 256 ARG A C 1
ATOM 1990 O O . ARG A 1 256 ? 12.434 -2.672 -26.746 1.00 94.88 256 ARG A O 1
ATOM 1997 N N . CYS A 1 257 ? 10.425 -3.648 -26.887 1.00 94.50 257 CYS A N 1
ATOM 1998 C CA . CYS A 1 257 ? 10.275 -3.385 -28.319 1.00 94.50 257 CYS A CA 1
ATOM 1999 C C . CYS A 1 257 ? 10.219 -1.886 -28.637 1.00 94.50 257 CYS A C 1
ATOM 2001 O O . CYS A 1 257 ? 10.810 -1.457 -29.627 1.00 94.50 257 CYS A O 1
ATOM 2003 N N . ILE A 1 258 ? 9.518 -1.090 -27.824 1.00 94.56 258 ILE A N 1
ATOM 2004 C CA . ILE A 1 258 ? 9.450 0.367 -27.983 1.00 94.56 258 ILE A CA 1
ATOM 2005 C C . ILE A 1 258 ? 10.835 0.988 -27.781 1.00 94.56 258 ILE A C 1
ATOM 2007 O O . ILE A 1 258 ? 11.248 1.796 -28.610 1.00 94.56 258 ILE A O 1
ATOM 2011 N N . LEU A 1 259 ? 11.560 0.586 -26.735 1.00 94.56 259 LEU A N 1
ATOM 2012 C CA . LEU A 1 259 ? 12.919 1.050 -26.450 1.00 94.56 259 LEU A CA 1
ATOM 2013 C C . LEU A 1 259 ? 13.875 0.760 -27.607 1.00 94.56 259 LEU A C 1
ATOM 2015 O O . LEU A 1 259 ? 14.558 1.670 -28.079 1.00 94.56 259 LEU A O 1
ATOM 2019 N N . GLN A 1 260 ? 13.838 -0.456 -28.149 1.00 94.94 260 GLN A N 1
ATOM 2020 C CA . GLN A 1 260 ? 14.676 -0.814 -29.288 1.00 94.94 260 GLN A CA 1
ATOM 2021 C C . GLN A 1 260 ? 14.279 -0.049 -30.556 1.00 94.94 260 GLN A C 1
ATOM 2023 O O . GLN A 1 260 ? 15.127 0.547 -31.213 1.00 94.94 260 GLN A O 1
ATOM 2028 N N . ARG A 1 261 ? 12.989 -0.051 -30.919 1.00 96.19 261 ARG A N 1
ATOM 2029 C CA . ARG A 1 261 ? 12.524 0.486 -32.211 1.00 96.19 261 ARG A CA 1
ATOM 2030 C C . ARG A 1 261 ? 12.516 2.008 -32.274 1.00 96.19 261 ARG A C 1
ATOM 2032 O O . ARG A 1 261 ? 12.772 2.552 -33.340 1.00 96.19 261 ARG A O 1
ATOM 2039 N N . LYS A 1 262 ? 12.165 2.687 -31.178 1.00 95.31 262 LYS A N 1
ATOM 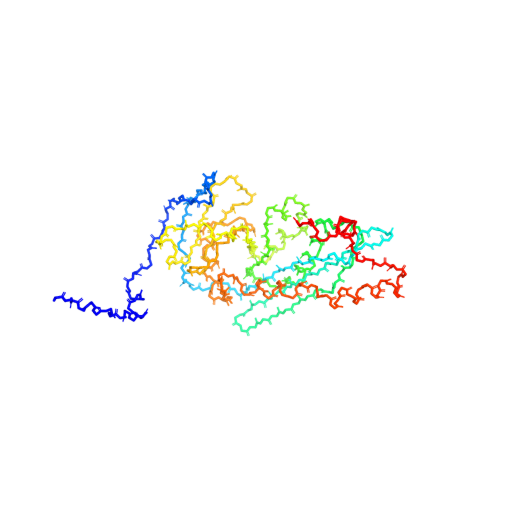2040 C CA . LYS A 1 262 ? 12.060 4.154 -31.155 1.00 95.31 262 LYS A CA 1
ATOM 2041 C C . LYS A 1 262 ? 13.332 4.838 -30.673 1.00 95.31 262 LYS A C 1
ATOM 2043 O O . LYS A 1 262 ? 13.613 5.937 -31.131 1.00 95.31 262 LYS A O 1
ATOM 2048 N N . PHE A 1 263 ? 14.069 4.212 -29.756 1.00 92.75 263 PHE A N 1
ATOM 2049 C CA . PHE A 1 263 ? 15.202 4.853 -29.083 1.00 92.75 263 PHE A CA 1
ATOM 2050 C C . PHE A 1 263 ? 16.545 4.155 -29.345 1.00 92.75 263 PHE A C 1
ATOM 2052 O O . PHE A 1 263 ? 17.577 4.664 -28.919 1.00 92.75 263 PHE A O 1
ATOM 2059 N N . GLY A 1 264 ? 16.568 3.004 -30.034 1.00 94.25 264 GLY A N 1
ATOM 2060 C CA . GLY A 1 264 ? 17.801 2.236 -30.251 1.00 94.25 264 GLY A CA 1
ATOM 2061 C C . GLY A 1 264 ? 18.434 1.739 -28.946 1.00 94.25 264 GLY A C 1
ATOM 2062 O O . GLY A 1 264 ? 19.658 1.608 -28.855 1.00 94.25 264 GLY A O 1
ATOM 2063 N N . ILE A 1 265 ? 17.611 1.541 -27.910 1.00 94.25 265 ILE A N 1
ATOM 2064 C CA . ILE A 1 265 ? 18.037 1.037 -26.604 1.00 94.25 265 ILE A CA 1
ATOM 2065 C C . ILE A 1 265 ? 17.705 -0.448 -26.543 1.00 94.25 265 ILE A C 1
ATOM 2067 O O . ILE A 1 265 ? 16.547 -0.835 -26.368 1.00 94.25 265 ILE A O 1
ATOM 2071 N N . GLU A 1 266 ? 18.744 -1.267 -26.653 1.00 94.62 266 GLU A N 1
ATOM 2072 C CA . GLU A 1 266 ? 18.627 -2.706 -26.475 1.00 94.62 266 GLU A CA 1
ATOM 2073 C C . GLU A 1 266 ? 18.574 -3.034 -24.986 1.00 94.62 266 GLU A C 1
ATOM 2075 O O . GLU A 1 266 ? 19.458 -2.651 -24.215 1.00 94.62 266 GLU A O 1
ATOM 2080 N N . VAL A 1 267 ? 17.510 -3.728 -24.584 1.00 93.31 267 VAL A N 1
ATOM 2081 C CA . VAL A 1 267 ? 17.297 -4.158 -23.204 1.00 93.31 267 VAL A CA 1
ATOM 2082 C C . VAL A 1 267 ? 17.310 -5.673 -23.158 1.00 93.31 267 VAL A C 1
ATOM 2084 O O . VAL A 1 267 ? 16.385 -6.337 -23.634 1.00 93.31 267 VAL A O 1
ATOM 2087 N N . LEU A 1 268 ? 18.358 -6.209 -22.552 1.00 89.94 268 LEU A N 1
ATOM 2088 C CA . LEU A 1 268 ? 18.549 -7.633 -22.356 1.00 89.94 268 LEU A CA 1
ATOM 2089 C C . LEU A 1 268 ? 17.914 -8.059 -21.036 1.00 89.94 268 LEU A C 1
ATOM 2091 O O . LEU A 1 268 ? 17.865 -7.306 -20.061 1.00 89.94 268 LEU A O 1
ATOM 2095 N N . ARG A 1 269 ? 17.408 -9.292 -20.995 1.00 83.81 269 ARG A N 1
ATOM 2096 C CA . ARG A 1 269 ? 16.995 -9.893 -19.728 1.00 83.81 269 ARG A CA 1
ATOM 2097 C C . ARG A 1 269 ? 18.241 -10.061 -18.866 1.00 83.81 269 ARG A C 1
ATOM 2099 O O . ARG A 1 269 ? 19.266 -10.511 -19.366 1.00 83.81 269 ARG A O 1
ATOM 2106 N N . GLU A 1 270 ? 18.133 -9.730 -17.587 1.00 75.62 270 GLU A N 1
ATOM 2107 C CA . GLU A 1 270 ? 19.197 -10.038 -16.642 1.00 75.62 270 GLU A CA 1
ATOM 2108 C C . GLU A 1 270 ? 19.402 -11.553 -16.604 1.00 75.62 270 GLU A C 1
ATOM 2110 O O . GLU A 1 270 ? 18.473 -12.323 -16.336 1.00 75.62 270 GLU A O 1
ATOM 2115 N N . ILE A 1 271 ? 20.609 -11.969 -16.969 1.00 72.00 271 ILE A N 1
ATOM 2116 C CA . ILE A 1 271 ? 21.024 -13.358 -16.891 1.00 72.00 271 ILE A CA 1
ATOM 2117 C C . ILE A 1 271 ? 21.655 -13.528 -15.518 1.00 72.00 271 ILE A C 1
ATOM 2119 O O . ILE A 1 271 ? 22.586 -12.811 -15.157 1.00 72.00 271 ILE A O 1
ATOM 2123 N N . ASP A 1 272 ? 21.149 -14.483 -14.745 1.00 75.69 272 ASP A N 1
ATOM 2124 C CA . ASP A 1 272 ? 21.824 -14.906 -13.528 1.00 75.69 272 ASP A CA 1
ATOM 2125 C C . ASP A 1 272 ? 23.128 -15.601 -13.939 1.00 75.69 272 ASP A C 1
ATOM 2127 O O . ASP A 1 272 ? 23.127 -16.751 -14.385 1.00 75.69 272 ASP A O 1
ATOM 2131 N N . ASN A 1 273 ? 24.239 -14.868 -13.827 1.00 78.62 273 ASN A N 1
ATOM 2132 C CA . ASN A 1 273 ? 25.564 -15.351 -14.203 1.00 78.62 273 ASN A CA 1
ATOM 2133 C C . ASN A 1 273 ? 25.906 -16.663 -13.488 1.00 78.62 273 ASN A C 1
ATOM 2135 O O . ASN A 1 273 ? 26.536 -17.528 -14.089 1.00 78.62 273 ASN A O 1
ATOM 2139 N N . ARG A 1 274 ? 25.460 -16.853 -12.236 1.00 73.38 274 ARG A N 1
ATOM 2140 C CA . ARG A 1 274 ? 25.710 -18.100 -11.502 1.00 73.38 274 ARG A CA 1
ATOM 2141 C C . ARG A 1 274 ? 24.902 -19.242 -12.092 1.00 73.38 274 ARG A C 1
ATOM 2143 O O . ARG A 1 274 ? 25.483 -20.288 -12.350 1.00 73.38 274 ARG A O 1
ATOM 2150 N N . LYS A 1 275 ? 23.615 -19.045 -12.388 1.00 76.81 275 LYS A N 1
ATOM 2151 C CA . LYS A 1 275 ? 22.811 -20.077 -13.075 1.00 76.81 275 LYS A CA 1
ATOM 2152 C C . LYS A 1 275 ? 23.315 -20.379 -14.481 1.00 76.81 275 LYS A C 1
ATOM 2154 O O . LYS A 1 275 ? 23.231 -21.522 -14.916 1.00 76.81 275 LYS A O 1
ATOM 2159 N N . MET A 1 276 ? 23.838 -19.384 -15.195 1.00 76.38 276 MET A N 1
ATOM 2160 C CA . MET A 1 276 ? 24.400 -19.585 -16.531 1.00 76.38 276 MET A CA 1
ATOM 2161 C C . MET A 1 276 ? 25.715 -20.373 -16.485 1.00 76.38 276 MET A C 1
ATOM 2163 O O . MET A 1 276 ? 25.915 -21.261 -17.306 1.00 76.38 276 MET A O 1
ATOM 2167 N N . LEU A 1 277 ? 26.597 -20.069 -15.527 1.00 79.69 277 LEU A N 1
ATOM 2168 C CA . LEU A 1 277 ? 27.909 -20.713 -15.401 1.00 79.69 277 LEU A CA 1
ATOM 2169 C C . LEU A 1 277 ? 27.848 -22.078 -14.703 1.00 79.69 277 LEU A C 1
ATOM 2171 O O . LEU A 1 277 ? 28.609 -22.975 -15.049 1.00 79.69 277 LEU A O 1
ATOM 2175 N N . LEU A 1 278 ? 26.972 -22.230 -13.709 1.00 81.19 278 LEU A N 1
ATOM 2176 C CA . LEU A 1 278 ? 26.934 -23.386 -12.804 1.00 81.19 278 LEU A CA 1
ATOM 2177 C C . LEU A 1 278 ? 25.673 -24.246 -12.980 1.00 81.19 278 LEU A C 1
ATOM 2179 O O . LEU A 1 278 ? 25.507 -25.246 -12.281 1.00 81.19 278 LEU A O 1
ATOM 2183 N N . GLY A 1 279 ? 24.776 -23.874 -13.897 1.00 72.94 279 GLY A N 1
ATOM 2184 C CA . GLY A 1 279 ? 23.489 -24.539 -14.087 1.00 72.94 279 GLY A CA 1
ATOM 2185 C C . GLY A 1 279 ? 22.540 -24.372 -12.893 1.00 72.94 279 GLY A C 1
ATOM 2186 O O . GLY A 1 279 ? 22.751 -23.561 -11.993 1.00 72.94 279 GLY A O 1
ATOM 2187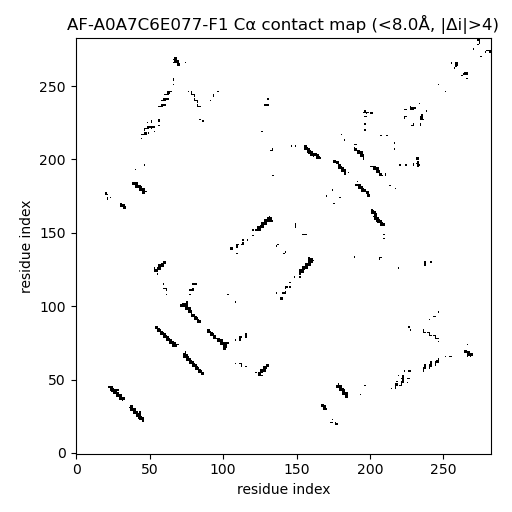 N N . GLY A 1 280 ? 21.470 -25.170 -12.870 1.00 65.81 280 GLY A N 1
ATOM 2188 C CA . GLY A 1 280 ? 20.467 -25.179 -11.794 1.00 65.81 280 GLY A CA 1
ATOM 2189 C C . GLY A 1 280 ? 20.906 -25.865 -10.493 1.00 65.81 280 GLY A C 1
ATOM 2190 O O . GLY A 1 280 ? 20.054 -26.157 -9.662 1.00 65.81 280 GLY A O 1
ATOM 2191 N N . PHE A 1 281 ? 22.199 -26.155 -10.317 1.00 59.62 281 PHE A N 1
ATOM 2192 C CA . PHE A 1 281 ? 22.732 -26.853 -9.136 1.00 59.62 281 PHE A CA 1
ATOM 2193 C C . PHE A 1 281 ? 22.864 -25.961 -7.894 1.00 59.62 281 PHE A C 1
ATOM 2195 O O . PHE A 1 281 ? 23.215 -26.451 -6.824 1.00 59.62 281 PHE A O 1
ATOM 2202 N N . TRP A 1 282 ? 22.569 -24.669 -8.029 1.00 53.44 282 TRP A N 1
ATOM 2203 C CA . TRP A 1 282 ? 22.602 -23.701 -6.941 1.00 53.44 282 TRP A CA 1
ATOM 2204 C C . TRP A 1 282 ? 21.283 -22.922 -6.934 1.00 53.44 282 TRP A C 1
ATOM 2206 O O . TRP A 1 282 ? 20.986 -22.178 -7.875 1.00 53.44 282 TRP A O 1
ATOM 2216 N N . SER A 1 283 ? 20.479 -23.143 -5.892 1.00 51.22 283 SER A N 1
ATOM 2217 C CA . SER A 1 283 ? 19.249 -22.406 -5.572 1.00 51.22 283 SER A CA 1
ATOM 2218 C C . SER A 1 283 ? 19.418 -21.657 -4.265 1.00 51.22 283 SER A C 1
ATOM 2220 O O . SER A 1 283 ? 19.842 -22.333 -3.299 1.00 51.22 283 SER A O 1
#

pLDDT: mean 79.63, std 16.04, range [30.8, 96.19]

Secondary structure (DSSP, 8-state):
-----------TTGGGS--PPP--TT--EEEEEETTEEEEEEEEEE---PPP--SEEEEEEEEEEEEEEETTEEEEEEEEEEEEEETTEEEEEEPPPEEEESS--HHHHHHHHHHHHHTTTT--SEEEEEES-HHHHHHHT--TTHHHHHHHHT-EEEEEE-TT--TT-PPPTTTTTS-EEEEE-S--SSPEEEEESSTTSPPEEEEEES---HHHHHHHHHHHHHHT--GGGS-HHHHHHHHHHPPPHHHHHHHHHHHHHHH----BPPP-HHHHHHGGG--

Radius of gyration: 23.13 Å; Cα contacts (8 Å, |Δi|>4): 530; chains: 1; bounding box: 52×78×60 Å

Foldseek 3Di:
DDDDDPPDDDDPVVVPDDDDQDAQAQDWDWWDPDPPDIWIFGGKGFLDQDDFPAFKEKEKEKDKDFLFAFPQGTKMWIKMKMWIFGQPDIDIDMDDTDIDGHDDALQVVLVNVVVRLVVCLVAARYEYEYEDDVCVNCVRHNNVCPLVSCVVRVYKYKYKYCPQQDPPTDDDPSCLPGWMKTWTPPPDPPTWIWTFLHRPATIIIIGMPPRDDPVVVSSNSSSQCVRQNQVSRHGPSNVVRVVRRDQDPVNSVVVQVCCCPVPVIHGDHDDPPCCVVVNPPDD

Mean predicted aligned error: 10.49 Å

Nearest PDB structures (foldseek):
  7kse-assembly1_A  TM=5.264E-01  e=6.725E-02  Eastern chimpanzee simian foamy virus